Protein AF-W1VR75-F1 (afdb_monomer_lite)

Sequence (267 aa):
MAPLSTVQGMRETLITTLAGEPRALAPQALTHVSLVSTSLVHTVFLAAVVAVVLTGVLVAVRVRPGQRRAPRALLVSTVAALVLSQVLVLAAVGLRVNASLGFVQTVGDLAAVASSRDSQTEAQLAPVGAASAQDGPTQPPAEFTPAQDGFVKASVTGARSGVTQEVWVWTPQGYSTTDQRSYPVIVFLYGDPGSASGTVDTLKASQAMQAAIDSGALPPAIFVIPDLNADEQQKSSPDCADIVGHAKIGTWIQDDVPAVVRASFPN

Foldseek 3Di:
DDDPPVVVVVVVVVVVVVPPPPPPVPPVNQQQDFLLDPVVLVVLVVVLVVLVVVLVVLVVVVVPPPDDDDDPVSVVVSVVSVVVSVVSVVSSVVSVLCNAQVQAGGPNRVVVVVPDDDDDDDDDDDDDDDDDDDPFDADAAFDWDDDPLQKTKGFDQFPPQRFTWIKIKHFEPPQDLPPPDDAAEAEDEDDPRGFLRSCVVPVSCRVVLRVCCVVVVDPGHMYMYIGQCRDPCCSPPNDCAQDPPDGGNVCCRPHRRVNNCCNHRPD

Secondary structure (DSSP, 8-state):
---THHHHHHHHHHHHHH--------HHHHTT-BSS-HHHHHHHHHHHHHHHHHHHHHHHHHHSTT-----HHHHHHHHHHHHHHHHHHHHHHHHHHHHHH-S-SBHHHHHHHHH------PPPP-PPP---------PPPP--EE-GGGEEEEEEE-TTT--EEEEEEE--TT--SSS-PPPPEEEPPPPSS--HHHHHHHH-HHHHHHHHHHTTSS-S-EEEEE----SHHHHHS--SSB-TTS-BHHHIIIIIHHHHHHHHS--

Radius of gyration: 27.91 Å; chains: 1; bounding box: 81×71×78 Å

Organism: NCBI:txid1403939

InterPro domains:
  IPR029058 Alpha/Beta hydrolase fold [G3DSA:3.40.50.1820] (130-267)
  IPR029058 Alpha/Beta hydrolase fold [SSF53474] (155-266)
  IPR050583 Mycobacterial A85 antigen [PTHR48098] (96-265)

pLDDT: mean 77.74, std 19.26, range [28.28, 97.94]

Structure (mmCIF, N/CA/C/O backbone):
data_AF-W1VR75-F1
#
_entry.id   AF-W1VR75-F1
#
loop_
_atom_site.group_PDB
_atom_site.id
_atom_site.type_symbol
_atom_site.label_atom_id
_atom_site.label_alt_id
_atom_site.label_comp_id
_atom_site.label_asym_id
_atom_site.label_entity_id
_atom_site.label_seq_id
_atom_site.pdbx_PDB_ins_code
_atom_site.Cartn_x
_atom_site.Cartn_y
_atom_site.Cartn_z
_atom_site.occupancy
_atom_site.B_iso_or_equiv
_atom_site.auth_seq_id
_atom_site.auth_comp_id
_atom_site.auth_asym_id
_atom_site.auth_atom_id
_atom_site.pdbx_PDB_model_num
ATOM 1 N N . MET A 1 1 ? 51.367 50.859 -32.231 1.00 44.72 1 MET A N 1
ATOM 2 C CA . MET A 1 1 ? 51.905 49.750 -31.413 1.00 44.72 1 MET A CA 1
ATOM 3 C C . MET A 1 1 ? 51.244 49.817 -30.046 1.00 44.72 1 MET A C 1
ATOM 5 O O . MET A 1 1 ? 51.664 50.603 -29.213 1.00 44.72 1 MET A O 1
ATOM 9 N N . ALA A 1 2 ? 50.139 49.090 -29.874 1.00 36.75 2 ALA A N 1
ATOM 10 C CA . ALA A 1 2 ? 49.463 48.928 -28.588 1.00 36.75 2 ALA A CA 1
ATOM 11 C C . ALA A 1 2 ? 50.062 47.703 -27.868 1.00 36.75 2 ALA A C 1
ATOM 13 O O . ALA A 1 2 ? 50.460 46.755 -28.553 1.00 36.75 2 ALA A O 1
ATOM 14 N N . PRO A 1 3 ? 50.192 47.719 -26.531 1.00 44.50 3 PRO A N 1
ATOM 15 C CA . PRO A 1 3 ? 50.967 46.720 -25.811 1.00 44.50 3 PRO A CA 1
ATOM 16 C C . PRO A 1 3 ? 50.253 45.362 -25.782 1.00 44.50 3 PRO A C 1
ATOM 18 O O . PRO A 1 3 ? 49.055 45.260 -25.532 1.00 44.50 3 PRO A O 1
ATOM 21 N N . LEU A 1 4 ? 51.034 44.308 -26.016 1.00 45.22 4 LEU A N 1
ATOM 22 C CA . LEU A 1 4 ? 50.642 42.896 -26.104 1.00 45.22 4 LEU A CA 1
ATOM 23 C C . LEU A 1 4 ? 50.075 42.285 -24.801 1.00 45.22 4 LEU A C 1
ATOM 25 O O . LEU A 1 4 ? 49.737 41.106 -24.803 1.00 45.22 4 LEU A O 1
ATOM 29 N N . SER A 1 5 ? 49.934 43.035 -23.698 1.00 48.19 5 SER A N 1
ATOM 30 C CA . SER A 1 5 ? 49.492 42.460 -22.414 1.00 48.19 5 SER A CA 1
ATOM 31 C C . SER A 1 5 ? 47.970 42.356 -22.250 1.00 48.19 5 SER A C 1
ATOM 33 O O . SER A 1 5 ? 47.504 41.569 -21.429 1.00 48.19 5 SER A O 1
ATOM 35 N N . THR A 1 6 ? 47.175 43.064 -23.058 1.00 48.19 6 THR A N 1
ATOM 36 C CA . THR A 1 6 ? 45.702 43.058 -22.926 1.00 48.19 6 THR A CA 1
ATOM 37 C C . THR A 1 6 ? 45.042 41.847 -23.601 1.00 48.19 6 THR A C 1
ATOM 39 O O . THR A 1 6 ? 43.953 41.435 -23.211 1.00 48.19 6 THR A O 1
ATOM 42 N N . VAL A 1 7 ? 45.705 41.219 -24.580 1.00 46.56 7 VAL A N 1
ATOM 43 C CA . VAL A 1 7 ? 45.160 40.053 -25.310 1.00 46.56 7 VAL A CA 1
ATOM 44 C C . VAL A 1 7 ? 45.444 38.731 -24.579 1.00 46.56 7 VAL A C 1
ATOM 46 O O . VAL A 1 7 ? 44.701 37.766 -24.745 1.00 46.56 7 VAL A O 1
ATOM 49 N N . GLN A 1 8 ? 46.467 38.690 -23.718 1.00 44.94 8 GLN A N 1
ATOM 50 C CA . GLN A 1 8 ? 46.816 37.499 -22.935 1.00 44.94 8 GLN A CA 1
ATOM 51 C C . GLN A 1 8 ? 45.843 37.284 -21.760 1.00 44.94 8 GLN A C 1
ATOM 53 O O . GLN A 1 8 ? 45.349 36.175 -21.571 1.00 44.94 8 GLN A O 1
ATOM 58 N N . GLY A 1 9 ? 45.477 38.356 -21.042 1.00 40.41 9 GLY A N 1
ATOM 59 C CA . GLY A 1 9 ? 44.553 38.278 -19.902 1.00 40.41 9 GLY A CA 1
ATOM 60 C C . GLY A 1 9 ? 43.126 37.875 -20.291 1.00 40.41 9 GLY A C 1
ATOM 61 O O . GLY A 1 9 ? 42.489 37.095 -19.593 1.00 40.41 9 GLY A O 1
ATOM 62 N N . MET A 1 10 ? 42.646 38.312 -21.461 1.00 43.19 10 MET A N 1
ATOM 63 C CA . MET A 1 10 ? 41.297 37.978 -21.944 1.00 43.19 10 MET A CA 1
ATOM 64 C C . MET A 1 10 ? 41.175 36.530 -22.454 1.00 43.19 10 MET A C 1
ATOM 66 O O . MET A 1 10 ? 40.069 36.006 -22.577 1.00 43.19 10 MET A O 1
ATOM 70 N N . ARG A 1 11 ? 42.305 35.867 -22.739 1.00 43.97 11 ARG A N 1
ATOM 71 C CA . ARG A 1 11 ? 42.355 34.466 -23.181 1.00 43.97 11 ARG A CA 1
ATOM 72 C C . ARG A 1 11 ? 42.336 33.488 -22.005 1.00 43.97 11 ARG A C 1
ATOM 74 O O . ARG A 1 11 ? 41.743 32.423 -22.129 1.00 43.97 11 ARG A O 1
ATOM 81 N N . GLU A 1 12 ? 42.908 33.866 -20.862 1.00 44.16 12 GLU A N 1
ATOM 82 C CA . GLU A 1 12 ? 42.877 33.049 -19.640 1.00 44.16 12 GLU A CA 1
ATOM 83 C C . GLU A 1 12 ? 41.518 33.107 -18.933 1.00 44.16 12 GLU A C 1
ATOM 85 O O . GLU A 1 12 ? 41.048 32.085 -18.442 1.00 44.16 12 GLU A O 1
ATOM 90 N N . THR A 1 13 ? 40.810 34.243 -18.964 1.00 40.19 13 THR A N 1
ATOM 91 C CA . THR A 1 13 ? 39.465 34.333 -18.361 1.00 40.19 13 THR A CA 1
ATOM 92 C C . THR A 1 13 ? 38.409 33.535 -19.139 1.00 40.19 13 THR A C 1
ATOM 94 O O . THR A 1 13 ? 37.447 33.057 -18.547 1.00 40.19 13 THR A O 1
ATOM 97 N N . LEU A 1 14 ? 38.594 33.332 -20.450 1.00 38.09 14 LEU A N 1
ATOM 98 C CA . LEU A 1 14 ? 37.622 32.626 -21.298 1.00 38.09 14 LEU A CA 1
ATOM 99 C C . LEU A 1 14 ? 37.799 31.095 -21.283 1.00 38.09 14 LEU A C 1
ATOM 101 O O . LEU A 1 14 ? 36.841 30.364 -21.533 1.00 38.09 14 LEU A O 1
ATOM 105 N N . ILE A 1 15 ? 38.994 30.598 -20.940 1.00 37.84 15 ILE A N 1
ATOM 106 C CA . ILE A 1 15 ? 39.259 29.157 -20.782 1.00 37.84 15 ILE A CA 1
ATOM 107 C C . ILE A 1 15 ? 38.690 28.646 -19.447 1.00 37.84 15 ILE A C 1
ATOM 109 O O . ILE A 1 15 ? 38.153 27.540 -19.397 1.00 37.84 15 ILE A O 1
ATOM 113 N N . THR A 1 16 ? 38.674 29.474 -18.399 1.00 35.47 16 THR A N 1
ATOM 114 C CA . THR A 1 16 ? 38.099 29.107 -17.091 1.00 35.47 16 THR A CA 1
ATOM 115 C C . THR A 1 16 ? 36.561 29.107 -17.080 1.00 35.47 16 THR A C 1
ATOM 117 O O . THR A 1 16 ? 35.958 28.465 -16.229 1.00 35.47 16 THR A O 1
ATOM 120 N N . THR A 1 17 ? 35.893 29.762 -18.041 1.00 36.12 17 THR A N 1
ATOM 121 C CA . THR A 1 17 ? 34.418 29.724 -18.176 1.00 36.12 17 THR A CA 1
ATOM 122 C C . THR A 1 17 ? 33.912 28.550 -19.031 1.00 36.12 17 THR A C 1
ATOM 124 O O . THR A 1 17 ? 32.747 28.178 -18.923 1.00 36.12 17 THR A O 1
ATOM 127 N N . LEU A 1 18 ? 34.769 27.928 -19.853 1.00 40.25 18 LEU A N 1
ATOM 128 C CA . LEU A 1 18 ? 34.404 26.787 -20.713 1.00 40.25 18 LEU A CA 1
ATOM 129 C C . LEU A 1 18 ? 34.864 25.424 -20.174 1.00 40.25 18 LEU A C 1
ATOM 131 O O . LEU A 1 18 ? 34.409 24.394 -20.664 1.00 40.25 18 LEU A O 1
ATOM 135 N N . ALA A 1 19 ? 35.697 25.408 -19.133 1.00 38.50 19 ALA A N 1
ATOM 136 C CA . ALA A 1 19 ? 36.014 24.220 -18.346 1.00 38.50 19 ALA A CA 1
ATOM 137 C C . ALA A 1 19 ? 35.094 24.115 -17.120 1.00 38.50 19 ALA A C 1
ATOM 139 O O . ALA A 1 19 ? 35.554 23.917 -15.997 1.00 38.50 19 ALA A O 1
ATOM 140 N N . GLY A 1 20 ? 33.782 24.265 -17.330 1.00 36.53 20 GLY A N 1
ATOM 141 C CA . GLY A 1 20 ? 32.821 23.752 -16.366 1.00 36.53 20 GLY A CA 1
ATOM 142 C C . GLY A 1 20 ? 33.079 22.258 -16.245 1.00 36.53 20 GLY A C 1
ATOM 143 O O . GLY A 1 20 ? 32.743 21.507 -17.162 1.00 36.53 20 GLY A O 1
ATOM 144 N N . GLU A 1 21 ? 33.739 21.847 -15.160 1.00 37.47 21 GLU A N 1
ATOM 145 C CA . GLU A 1 21 ? 33.825 20.445 -14.779 1.00 37.47 21 GLU A CA 1
ATOM 146 C C . GLU A 1 21 ? 32.425 19.853 -14.950 1.00 37.47 21 GLU A C 1
ATOM 148 O O . GLU A 1 21 ? 31.451 20.461 -14.477 1.00 37.47 21 GLU A O 1
ATOM 153 N N . PRO A 1 22 ? 32.268 18.701 -15.628 1.00 38.34 22 PRO A N 1
ATOM 154 C CA . PRO A 1 22 ? 31.037 17.966 -15.463 1.00 38.34 22 PRO A CA 1
ATOM 155 C C . PRO A 1 22 ? 30.940 17.758 -13.957 1.00 38.34 22 PRO A C 1
ATOM 157 O O . PRO A 1 22 ? 31.789 17.084 -13.376 1.00 38.34 22 PRO A O 1
ATOM 160 N N . ARG A 1 23 ? 29.959 18.399 -13.310 1.00 42.75 23 ARG A N 1
ATOM 161 C CA . ARG A 1 23 ? 29.522 18.005 -11.976 1.00 42.75 23 ARG A CA 1
ATOM 162 C C . ARG A 1 23 ? 29.142 16.544 -12.132 1.00 42.75 23 ARG A C 1
ATOM 164 O O . ARG A 1 23 ? 28.014 16.229 -12.503 1.00 42.75 23 ARG A O 1
ATOM 171 N N . ALA A 1 24 ? 30.115 15.660 -11.938 1.00 40.59 24 ALA A N 1
ATOM 172 C CA . ALA A 1 24 ? 29.873 14.275 -11.658 1.00 40.59 24 ALA A CA 1
ATOM 173 C C . ALA A 1 24 ? 28.926 14.345 -10.471 1.00 40.59 24 ALA A C 1
ATOM 175 O O . ALA A 1 24 ? 29.300 14.842 -9.407 1.00 40.59 24 ALA A O 1
ATOM 176 N N . LEU A 1 25 ? 27.659 13.998 -10.709 1.00 43.50 25 LEU A N 1
ATOM 177 C CA . LEU A 1 25 ? 26.712 13.729 -9.643 1.00 43.50 25 LEU A CA 1
ATOM 178 C C . LEU A 1 25 ? 27.476 12.847 -8.667 1.00 43.50 25 LEU A C 1
ATOM 180 O O . LEU A 1 25 ? 27.893 11.748 -9.039 1.00 43.50 25 LEU A O 1
ATOM 184 N N . ALA A 1 26 ? 27.780 13.394 -7.488 1.00 42.72 26 ALA A N 1
ATOM 185 C CA . ALA A 1 26 ? 28.555 12.684 -6.491 1.00 42.72 26 ALA A CA 1
ATOM 186 C C . ALA A 1 26 ? 27.914 11.296 -6.333 1.00 42.72 26 ALA A C 1
ATOM 188 O O . ALA A 1 26 ? 26.685 11.225 -6.272 1.00 42.72 26 ALA A O 1
ATOM 189 N N . PRO A 1 27 ? 28.680 10.195 -6.292 1.00 53.56 27 PRO A N 1
ATOM 190 C CA . PRO A 1 27 ? 28.112 8.845 -6.227 1.00 53.56 27 PRO A CA 1
ATOM 191 C C . PRO A 1 27 ? 27.137 8.662 -5.046 1.00 53.56 27 PRO A C 1
ATOM 193 O O . PRO A 1 27 ? 26.244 7.828 -5.113 1.00 53.56 27 PRO A O 1
ATOM 196 N N . GLN A 1 28 ? 27.242 9.512 -4.019 1.00 54.75 28 GLN A N 1
ATOM 197 C CA . GLN A 1 28 ? 26.342 9.591 -2.863 1.00 54.75 28 GLN A CA 1
ATOM 198 C C . GLN A 1 28 ? 24.965 10.221 -3.163 1.00 54.75 28 GLN A C 1
ATOM 200 O O . GLN A 1 28 ? 24.008 9.989 -2.441 1.00 54.75 28 GLN A O 1
ATOM 205 N N . ALA A 1 29 ? 24.823 11.022 -4.223 1.00 56.06 29 ALA A N 1
ATOM 206 C CA . ALA A 1 29 ? 23.536 11.611 -4.601 1.00 56.06 29 ALA A CA 1
ATOM 207 C C . ALA A 1 29 ? 22.607 10.582 -5.264 1.00 56.06 29 ALA A C 1
ATOM 209 O O . ALA A 1 29 ? 21.387 10.683 -5.154 1.00 56.06 29 ALA A O 1
ATOM 210 N N . LEU A 1 30 ? 23.182 9.585 -5.945 1.00 63.56 30 LEU A N 1
ATOM 211 C CA . LEU A 1 30 ? 22.413 8.535 -6.609 1.00 63.56 30 LEU A CA 1
ATOM 212 C C . LEU A 1 30 ? 21.884 7.503 -5.614 1.00 63.56 30 LEU A C 1
ATOM 214 O O . LEU A 1 30 ? 20.784 7.003 -5.819 1.00 63.56 30 LEU A O 1
ATOM 218 N N . THR A 1 31 ? 22.603 7.233 -4.519 1.00 67.19 31 THR A N 1
ATOM 219 C CA . THR A 1 31 ? 22.202 6.226 -3.524 1.00 67.19 31 THR A CA 1
ATOM 220 C C . THR A 1 31 ? 20.899 6.557 -2.814 1.00 67.19 31 THR A C 1
ATOM 222 O O . THR A 1 31 ? 20.261 5.630 -2.352 1.00 67.19 31 THR A O 1
ATOM 225 N N . HIS A 1 32 ? 20.472 7.824 -2.767 1.00 69.19 32 HIS A N 1
ATOM 226 C CA . HIS A 1 32 ? 19.205 8.242 -2.145 1.00 69.19 32 HIS A CA 1
ATOM 227 C C . HIS A 1 32 ? 18.028 8.347 -3.126 1.00 69.19 32 HIS A C 1
ATOM 229 O O . HIS A 1 32 ? 16.928 8.736 -2.734 1.00 69.19 32 HIS A O 1
ATOM 235 N N . VAL A 1 33 ? 18.227 8.039 -4.412 1.00 75.56 33 VAL A N 1
ATOM 236 C CA . VAL A 1 33 ? 17.130 8.075 -5.386 1.00 75.56 33 VAL A CA 1
ATOM 237 C C . VAL A 1 33 ? 16.139 6.963 -5.054 1.00 75.56 33 VAL A C 1
ATOM 239 O O . VAL A 1 33 ? 16.505 5.790 -5.055 1.00 75.56 33 VAL A O 1
ATOM 242 N N . SER A 1 34 ? 14.885 7.340 -4.789 1.00 76.19 34 SER A N 1
ATOM 243 C CA . SER A 1 34 ? 13.815 6.396 -4.463 1.00 76.19 34 SER A CA 1
ATOM 244 C C . SER A 1 34 ? 13.384 5.585 -5.689 1.00 76.19 34 SER A C 1
ATOM 246 O O . SER A 1 34 ? 12.972 6.156 -6.703 1.00 76.19 34 SER A O 1
ATOM 248 N N . LEU A 1 35 ? 13.418 4.255 -5.571 1.00 77.56 35 LEU A N 1
ATOM 249 C CA . LEU A 1 35 ? 12.960 3.308 -6.601 1.00 77.56 35 LEU A CA 1
ATOM 250 C C . LEU A 1 35 ? 11.479 2.923 -6.462 1.00 77.56 35 LEU A C 1
ATOM 252 O O . LEU A 1 35 ? 10.966 2.135 -7.256 1.00 77.56 35 LEU A O 1
ATOM 256 N N . VAL A 1 36 ? 10.788 3.493 -5.475 1.00 76.44 36 VAL A N 1
ATOM 257 C CA . VAL A 1 36 ? 9.354 3.279 -5.208 1.00 76.44 36 VAL A CA 1
ATOM 258 C C . VAL A 1 36 ? 8.520 4.474 -5.708 1.00 76.44 36 VAL A C 1
ATOM 260 O O . VAL A 1 36 ? 7.295 4.429 -5.762 1.00 76.44 36 VAL A O 1
ATOM 263 N N . SER A 1 37 ? 9.173 5.563 -6.132 1.00 79.56 37 SER A N 1
ATOM 264 C CA . SER A 1 37 ? 8.499 6.785 -6.579 1.00 79.56 37 SER A CA 1
ATOM 265 C C . SER A 1 37 ? 7.656 6.574 -7.842 1.00 79.56 37 SER A C 1
ATOM 267 O O . SER A 1 37 ? 8.165 6.197 -8.899 1.00 79.56 37 SER A O 1
ATOM 269 N N . THR A 1 38 ? 6.375 6.946 -7.780 1.00 78.19 38 THR A N 1
ATOM 270 C CA . THR A 1 38 ? 5.456 6.906 -8.930 1.00 78.19 38 THR A CA 1
ATOM 271 C C . THR A 1 38 ? 5.921 7.793 -10.086 1.00 78.19 38 THR A C 1
ATOM 273 O O . THR A 1 38 ? 5.771 7.422 -11.247 1.00 78.19 38 THR A O 1
ATOM 276 N N . SER A 1 39 ? 6.530 8.947 -9.803 1.00 83.81 39 SER A N 1
ATOM 277 C CA . SER A 1 39 ? 7.080 9.840 -10.834 1.00 83.81 39 SER A CA 1
ATOM 278 C C . SER A 1 39 ? 8.233 9.176 -11.599 1.00 83.81 39 SER A C 1
ATOM 280 O O . SER A 1 39 ? 8.299 9.238 -12.830 1.00 83.81 39 SER A O 1
ATOM 282 N N . LEU A 1 40 ? 9.102 8.458 -10.881 1.00 84.19 40 LEU A N 1
ATOM 283 C CA . LEU A 1 40 ? 10.205 7.705 -11.476 1.00 84.19 40 LEU A CA 1
ATOM 284 C C . LEU A 1 40 ? 9.685 6.558 -12.360 1.00 84.19 40 LEU A C 1
ATOM 286 O O . LEU A 1 40 ? 10.128 6.404 -13.496 1.00 84.19 40 LEU A O 1
ATOM 290 N N . VAL A 1 41 ? 8.679 5.812 -11.892 1.00 83.88 41 VAL A N 1
ATOM 291 C CA . VAL A 1 41 ? 8.032 4.754 -12.690 1.00 83.88 41 VAL A CA 1
ATOM 292 C C . VAL A 1 41 ? 7.453 5.318 -13.995 1.00 83.88 41 VAL A C 1
ATOM 294 O O . VAL A 1 41 ? 7.735 4.789 -15.071 1.00 83.88 41 VAL A O 1
ATOM 297 N N . HIS A 1 42 ? 6.693 6.418 -13.937 1.00 85.56 42 HIS A N 1
ATOM 298 C CA . HIS A 1 42 ? 6.079 7.017 -15.129 1.00 85.56 42 HIS A CA 1
ATOM 299 C C . HIS A 1 42 ? 7.107 7.580 -16.116 1.00 85.56 42 HIS A C 1
ATOM 301 O O . HIS A 1 42 ? 6.952 7.420 -17.327 1.00 85.56 42 HIS A O 1
ATOM 307 N N . THR A 1 43 ? 8.162 8.228 -15.619 1.00 88.75 43 THR A N 1
ATOM 308 C CA . THR A 1 43 ? 9.214 8.801 -16.473 1.00 88.75 43 THR A CA 1
ATOM 309 C C . THR A 1 43 ? 10.004 7.723 -17.205 1.00 88.75 43 THR A C 1
ATOM 311 O O . THR A 1 43 ? 10.213 7.844 -18.414 1.00 88.75 43 THR A O 1
ATOM 314 N N . VAL A 1 44 ? 10.379 6.635 -16.524 1.00 88.56 44 VAL A N 1
ATOM 315 C CA . VAL A 1 44 ? 11.065 5.499 -17.161 1.00 88.56 44 VAL A CA 1
ATOM 316 C C . VAL A 1 44 ? 10.139 4.776 -18.139 1.00 88.56 44 VAL A C 1
ATOM 318 O O . VAL A 1 44 ? 10.571 4.434 -19.240 1.00 88.56 44 VAL A O 1
ATOM 321 N N . PHE A 1 45 ? 8.856 4.612 -17.804 1.00 88.31 45 PHE A N 1
ATOM 322 C CA . PHE A 1 45 ? 7.867 4.040 -18.721 1.00 88.31 45 PHE A CA 1
ATOM 323 C C . PHE A 1 45 ? 7.719 4.874 -20.002 1.00 88.31 45 PHE A C 1
ATOM 325 O O . PHE A 1 45 ? 7.802 4.334 -21.106 1.00 88.31 45 PHE A O 1
ATOM 332 N N . LEU A 1 46 ? 7.573 6.198 -19.881 1.00 91.44 46 LEU A N 1
ATOM 333 C CA . LEU A 1 46 ? 7.484 7.094 -21.036 1.00 91.44 46 LEU A CA 1
ATOM 334 C C . LEU A 1 46 ? 8.762 7.038 -21.886 1.00 91.44 46 LEU A C 1
ATOM 336 O O . LEU A 1 46 ? 8.684 6.955 -23.112 1.00 91.44 46 LEU A O 1
ATOM 340 N N . ALA A 1 47 ? 9.934 7.033 -21.245 1.00 89.94 47 ALA A N 1
ATOM 341 C CA . ALA A 1 47 ? 11.214 6.900 -21.933 1.00 89.94 47 ALA A CA 1
ATOM 342 C C . ALA A 1 47 ? 11.319 5.570 -22.699 1.00 89.94 47 ALA A C 1
ATOM 344 O O . ALA A 1 47 ? 11.774 5.562 -23.844 1.00 89.94 47 ALA A O 1
ATOM 345 N N . ALA A 1 48 ? 10.846 4.464 -22.113 1.00 89.12 48 ALA A N 1
ATOM 346 C CA . ALA A 1 48 ? 10.790 3.163 -22.773 1.00 89.12 48 ALA A CA 1
ATOM 347 C C . ALA A 1 48 ? 9.880 3.197 -24.012 1.00 89.12 48 ALA A C 1
ATOM 349 O O . ALA A 1 48 ? 10.291 2.751 -25.084 1.00 89.12 48 ALA A O 1
ATOM 350 N N . VAL A 1 49 ? 8.684 3.790 -23.907 1.00 89.75 49 VAL A N 1
ATOM 351 C CA . VAL A 1 49 ? 7.756 3.948 -25.043 1.00 89.75 49 VAL A CA 1
ATOM 352 C C . VAL A 1 49 ? 8.396 4.766 -26.166 1.00 89.75 49 VAL A C 1
ATOM 354 O O . VAL A 1 49 ? 8.387 4.339 -27.321 1.00 89.75 49 VAL A O 1
ATOM 357 N N . VAL A 1 50 ? 9.005 5.911 -25.843 1.00 91.06 50 VAL A N 1
ATOM 358 C CA . VAL A 1 50 ? 9.681 6.766 -26.832 1.00 91.06 50 VAL A CA 1
ATOM 359 C C . VAL A 1 50 ? 10.835 6.021 -27.507 1.00 91.06 50 VAL A C 1
ATOM 361 O O . VAL A 1 50 ? 10.945 6.053 -28.733 1.00 91.06 50 VAL A O 1
ATOM 364 N N . ALA A 1 51 ? 11.665 5.306 -26.742 1.00 88.31 51 ALA A N 1
ATOM 365 C CA . ALA A 1 51 ? 12.779 4.529 -27.283 1.00 88.31 51 ALA A CA 1
ATOM 366 C C . ALA A 1 51 ? 12.305 3.426 -28.244 1.00 88.31 51 ALA A C 1
ATOM 368 O O . ALA A 1 51 ? 12.865 3.277 -29.335 1.00 88.31 51 ALA A O 1
ATOM 369 N N . VAL A 1 52 ? 11.232 2.709 -27.891 1.00 87.81 52 VAL A N 1
ATOM 370 C CA . VAL A 1 52 ? 10.631 1.673 -28.744 1.00 87.81 52 VAL A CA 1
ATOM 371 C C . VAL A 1 52 ? 10.081 2.277 -30.037 1.00 87.81 52 VAL A C 1
ATOM 373 O O . VAL A 1 52 ? 10.363 1.754 -31.117 1.00 87.81 52 VAL A O 1
ATOM 376 N N . VAL A 1 53 ? 9.359 3.401 -29.963 1.00 90.06 53 VAL A N 1
ATOM 377 C CA . VAL A 1 53 ? 8.810 4.085 -31.148 1.00 90.06 53 VAL A CA 1
ATOM 378 C C . VAL A 1 53 ? 9.928 4.571 -32.069 1.00 90.06 53 VAL A C 1
ATOM 380 O O . VAL A 1 53 ? 9.896 4.292 -33.269 1.00 90.06 53 VAL A O 1
ATOM 383 N N . LEU A 1 54 ? 10.949 5.245 -31.531 1.00 88.69 54 LEU A N 1
ATOM 384 C CA . LEU A 1 54 ? 12.091 5.728 -32.316 1.00 88.69 54 LEU A CA 1
ATOM 385 C C . LEU A 1 54 ? 12.856 4.576 -32.975 1.00 88.69 54 LEU A C 1
ATOM 387 O O . LEU A 1 54 ? 13.232 4.672 -34.145 1.00 88.69 54 LEU A O 1
ATOM 391 N N . THR A 1 55 ? 13.038 3.466 -32.257 1.00 86.81 55 THR A N 1
ATOM 392 C CA . THR A 1 55 ? 13.674 2.260 -32.799 1.00 86.81 55 THR A CA 1
ATOM 393 C C . THR A 1 55 ? 12.822 1.636 -33.904 1.00 86.81 55 THR A C 1
ATOM 395 O O . THR A 1 55 ? 13.352 1.275 -34.955 1.00 86.81 55 THR A O 1
ATOM 398 N N . GLY A 1 56 ? 11.499 1.580 -33.729 1.00 84.75 56 GLY A N 1
ATOM 399 C CA . GLY A 1 56 ? 10.559 1.120 -34.751 1.00 84.75 56 GLY A CA 1
ATOM 400 C C . GLY A 1 56 ? 10.607 1.973 -36.020 1.00 84.75 56 GLY A C 1
ATOM 401 O O . GLY A 1 56 ? 10.705 1.429 -37.119 1.00 84.75 56 GLY A O 1
ATOM 402 N N . VAL A 1 57 ? 10.632 3.304 -35.887 1.00 85.75 57 VAL A N 1
ATOM 403 C CA . VAL A 1 57 ? 10.788 4.236 -37.019 1.00 85.75 57 VAL A CA 1
ATOM 404 C C . VAL A 1 57 ? 12.136 4.032 -37.714 1.00 85.75 57 VAL A C 1
ATOM 406 O O . VAL A 1 57 ? 12.183 3.950 -38.942 1.00 85.75 57 VAL A O 1
ATOM 409 N N . LEU A 1 58 ? 13.226 3.896 -36.951 1.00 84.12 58 LEU A N 1
ATOM 410 C CA . LEU A 1 58 ? 14.564 3.642 -37.488 1.00 84.12 58 LEU A CA 1
ATOM 411 C C . LEU A 1 58 ? 14.608 2.344 -38.308 1.00 84.12 58 LEU A C 1
ATOM 413 O O . LEU A 1 58 ? 15.142 2.338 -39.419 1.00 84.12 58 LEU A O 1
ATOM 417 N N . VAL A 1 59 ? 14.024 1.258 -37.792 1.00 82.88 59 VAL A N 1
ATOM 418 C CA . VAL A 1 59 ? 13.934 -0.033 -38.492 1.00 82.88 59 VAL A CA 1
ATOM 419 C C . VAL A 1 59 ? 13.026 0.076 -39.720 1.00 82.88 59 VAL A C 1
ATOM 421 O O . VAL A 1 59 ? 13.411 -0.363 -40.803 1.00 82.88 59 VAL A O 1
ATOM 424 N N . ALA A 1 60 ? 11.865 0.723 -39.604 1.00 83.31 60 ALA A N 1
ATOM 425 C CA . ALA A 1 60 ? 10.927 0.892 -40.712 1.00 83.31 60 ALA A CA 1
ATOM 426 C C . ALA A 1 60 ? 11.539 1.685 -41.876 1.00 83.31 60 ALA A C 1
ATOM 428 O O . ALA A 1 60 ? 11.366 1.300 -43.030 1.00 83.31 60 ALA A O 1
ATOM 429 N N . VAL A 1 61 ? 12.302 2.750 -41.598 1.00 81.06 61 VAL A N 1
ATOM 430 C CA . VAL A 1 61 ? 13.026 3.521 -42.626 1.00 81.06 61 VAL A CA 1
ATOM 431 C C . VAL A 1 61 ? 14.053 2.654 -43.364 1.00 81.06 61 VAL A C 1
ATOM 433 O O . VAL A 1 61 ? 14.250 2.853 -44.561 1.00 81.06 61 VAL A O 1
ATOM 436 N N . ARG A 1 62 ? 14.667 1.676 -42.685 1.00 73.50 62 ARG A N 1
ATOM 437 C CA . ARG A 1 62 ? 15.697 0.780 -43.245 1.00 73.50 62 ARG A CA 1
ATOM 438 C C . ARG A 1 62 ? 15.149 -0.361 -44.093 1.00 73.50 62 ARG A C 1
ATOM 440 O O . ARG A 1 62 ? 15.828 -0.789 -45.019 1.00 73.50 62 ARG A O 1
ATOM 447 N N . VAL A 1 63 ? 13.969 -0.881 -43.760 1.00 75.38 63 VAL A N 1
ATOM 448 C CA . VAL A 1 63 ? 13.347 -2.020 -44.466 1.00 75.38 63 VAL A CA 1
ATOM 449 C C . VAL A 1 63 ? 12.633 -1.566 -45.752 1.00 75.38 63 VAL A C 1
ATOM 451 O O . VAL A 1 63 ? 12.193 -2.396 -46.545 1.00 75.38 63 VAL A O 1
ATOM 454 N N . ARG A 1 64 ? 12.556 -0.251 -46.017 1.00 76.25 64 ARG A N 1
ATOM 455 C CA . ARG A 1 64 ? 11.955 0.280 -47.248 1.00 76.25 64 ARG A CA 1
ATOM 456 C C . ARG A 1 64 ? 12.681 -0.254 -48.497 1.00 76.25 64 ARG A C 1
ATOM 458 O O . ARG A 1 64 ? 13.900 -0.084 -48.612 1.00 76.25 64 ARG A O 1
ATOM 465 N N . PRO A 1 65 ? 11.953 -0.863 -49.451 1.00 54.31 65 PRO A N 1
ATOM 466 C CA . PRO A 1 65 ? 12.553 -1.436 -50.650 1.00 54.31 65 PRO A CA 1
ATOM 467 C C . PRO A 1 65 ? 13.217 -0.335 -51.492 1.00 54.31 65 PRO A C 1
ATOM 469 O O . PRO A 1 65 ? 12.595 0.679 -51.795 1.00 54.31 65 PRO A O 1
ATOM 472 N N . GLY A 1 66 ? 14.493 -0.528 -51.847 1.00 65.19 66 GLY A N 1
ATOM 473 C CA . GLY A 1 66 ? 15.266 0.391 -52.700 1.00 65.19 66 GLY A CA 1
ATOM 474 C C . GLY A 1 66 ? 16.480 1.068 -52.046 1.00 65.19 66 GLY A C 1
ATOM 475 O O . GLY A 1 66 ? 17.251 1.721 -52.749 1.00 65.19 66 GLY A O 1
ATOM 476 N N . GLN A 1 67 ? 16.715 0.904 -50.738 1.00 60.91 67 GLN A N 1
ATOM 477 C CA . GLN A 1 67 ? 17.932 1.418 -50.089 1.00 60.91 67 GLN A CA 1
ATOM 478 C C . GLN A 1 67 ? 19.141 0.477 -50.261 1.00 60.91 67 GLN A C 1
ATOM 480 O O . GLN A 1 67 ? 19.047 -0.739 -50.096 1.00 60.91 67 GLN A O 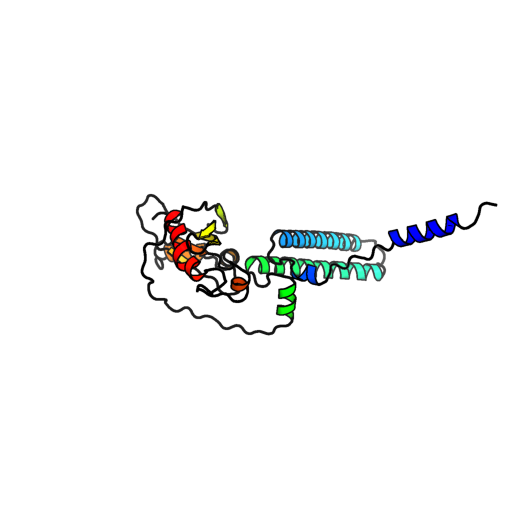1
ATOM 485 N N . ARG A 1 68 ? 20.309 1.054 -50.585 1.00 62.97 68 ARG A N 1
ATOM 486 C CA . ARG A 1 68 ? 21.602 0.344 -50.660 1.00 62.97 68 ARG A CA 1
ATOM 487 C C . ARG A 1 68 ? 21.995 -0.207 -49.279 1.00 62.97 68 ARG A C 1
ATOM 489 O O . ARG A 1 68 ? 21.626 0.377 -48.263 1.00 62.97 68 ARG A O 1
ATOM 496 N N . ARG A 1 69 ? 22.781 -1.299 -49.241 1.00 62.09 69 ARG A N 1
ATOM 497 C CA . ARG A 1 69 ? 23.305 -1.918 -48.000 1.00 62.09 69 ARG A CA 1
ATOM 498 C C . ARG A 1 69 ? 23.833 -0.841 -47.041 1.00 62.09 69 ARG A C 1
ATOM 500 O O . ARG A 1 69 ? 24.761 -0.113 -47.388 1.00 62.09 69 ARG A O 1
ATOM 507 N N . ALA A 1 70 ? 23.236 -0.745 -45.852 1.00 63.38 70 ALA A N 1
ATOM 508 C CA . ALA A 1 70 ? 23.610 0.253 -44.856 1.00 63.38 70 ALA A CA 1
ATOM 509 C C . ALA A 1 70 ? 25.053 0.021 -44.349 1.00 63.38 70 ALA A C 1
ATOM 511 O O . ALA A 1 70 ? 25.463 -1.131 -44.180 1.00 63.38 70 ALA A O 1
ATOM 512 N N . PRO A 1 71 ? 25.834 1.083 -44.081 1.00 70.12 71 PRO A N 1
ATOM 513 C CA . PRO A 1 71 ? 27.179 0.954 -43.528 1.00 70.12 71 PRO A CA 1
ATOM 514 C C . PRO A 1 71 ? 27.148 0.328 -42.124 1.00 70.12 71 PRO A C 1
ATOM 516 O O . PRO A 1 71 ? 26.189 0.495 -41.372 1.00 70.12 71 PRO A O 1
ATOM 519 N N . ARG A 1 72 ? 28.227 -0.369 -41.739 1.00 70.06 72 ARG A N 1
ATOM 520 C CA . ARG A 1 72 ? 28.324 -1.107 -40.460 1.00 70.06 72 ARG A CA 1
ATOM 521 C C . ARG A 1 72 ? 28.008 -0.248 -39.226 1.00 70.06 72 ARG A C 1
ATOM 523 O O . ARG A 1 72 ? 27.331 -0.726 -38.326 1.00 70.06 72 ARG A O 1
ATOM 530 N N . ALA A 1 73 ? 28.409 1.026 -39.213 1.00 67.38 73 ALA A N 1
ATOM 531 C CA . ALA A 1 73 ? 28.107 1.964 -38.123 1.00 67.38 73 ALA A CA 1
ATOM 532 C C . ALA A 1 73 ? 26.594 2.166 -37.898 1.00 67.38 73 ALA A C 1
ATOM 534 O O . ALA A 1 73 ? 26.133 2.288 -36.767 1.00 67.38 73 ALA A O 1
ATOM 535 N N . LEU A 1 74 ? 25.809 2.129 -38.976 1.00 70.19 74 LEU A N 1
ATOM 536 C CA . LEU A 1 74 ? 24.355 2.243 -38.934 1.00 70.19 74 LEU A CA 1
ATOM 537 C C . LEU A 1 74 ? 23.689 0.937 -38.452 1.00 70.19 74 LEU A C 1
ATOM 539 O O . LEU A 1 74 ? 22.620 0.980 -37.845 1.00 70.19 74 LEU A O 1
ATOM 543 N N . LEU A 1 75 ? 24.299 -0.232 -38.671 1.00 74.88 75 LEU A N 1
ATOM 544 C CA . LEU A 1 75 ? 23.847 -1.488 -38.051 1.00 74.88 75 LEU A CA 1
ATOM 545 C C . LEU A 1 75 ? 24.102 -1.485 -36.540 1.00 74.88 75 LEU A C 1
ATOM 547 O O . LEU A 1 75 ? 23.191 -1.796 -35.778 1.00 74.88 75 LEU A O 1
ATOM 551 N N . VAL A 1 76 ? 25.293 -1.053 -36.114 1.00 82.31 76 VAL A N 1
ATOM 552 C CA . VAL A 1 76 ? 25.656 -0.946 -34.691 1.00 82.31 76 VAL A CA 1
ATOM 553 C C . VAL A 1 76 ? 24.694 -0.023 -33.944 1.00 82.31 76 VAL A C 1
ATOM 555 O O . VAL A 1 76 ? 24.207 -0.402 -32.885 1.00 82.31 76 VAL A O 1
ATOM 558 N N . SER A 1 77 ? 24.336 1.135 -34.510 1.00 77.44 77 SER A N 1
ATOM 559 C CA . SER A 1 77 ? 23.380 2.046 -33.864 1.00 77.44 77 SER A CA 1
ATOM 560 C C . SER A 1 77 ? 21.967 1.467 -33.748 1.00 77.44 77 SER A C 1
ATOM 562 O O . SER A 1 77 ? 21.274 1.740 -32.775 1.00 77.44 77 SER A O 1
ATOM 564 N N . THR A 1 78 ? 21.544 0.631 -34.703 1.00 78.94 78 THR A N 1
ATOM 565 C CA . THR A 1 78 ? 20.224 -0.026 -34.655 1.00 78.94 78 THR A CA 1
ATOM 566 C C . THR A 1 78 ? 20.198 -1.115 -33.589 1.00 78.94 78 THR A C 1
ATOM 568 O O . THR A 1 78 ? 19.251 -1.190 -32.813 1.00 78.94 78 THR A O 1
ATOM 571 N N . VAL A 1 79 ? 21.258 -1.925 -33.508 1.00 84.94 79 VAL A N 1
ATOM 572 C CA . VAL A 1 79 ? 21.409 -2.936 -32.453 1.00 84.94 79 VAL A CA 1
ATOM 573 C C . VAL A 1 79 ? 21.497 -2.268 -31.081 1.00 84.94 79 VAL A C 1
ATOM 575 O O . VAL A 1 79 ? 20.806 -2.692 -30.162 1.00 84.94 79 VAL A O 1
ATOM 578 N N . ALA A 1 80 ? 22.263 -1.182 -30.947 1.00 85.62 80 ALA A N 1
ATOM 579 C CA . ALA A 1 80 ? 22.350 -0.417 -29.704 1.00 85.62 80 ALA A CA 1
ATOM 580 C C . ALA A 1 80 ? 20.990 0.168 -29.285 1.00 85.62 80 ALA A C 1
ATOM 582 O O . ALA A 1 80 ? 20.626 0.071 -28.117 1.00 85.62 80 ALA A O 1
ATOM 583 N N . ALA A 1 81 ? 20.212 0.715 -30.226 1.00 84.06 81 ALA A N 1
ATOM 584 C CA . ALA A 1 81 ? 18.869 1.231 -29.954 1.00 84.06 81 ALA A CA 1
ATOM 585 C C . ALA A 1 81 ? 17.887 0.124 -29.526 1.00 84.06 81 ALA A C 1
ATOM 587 O O . ALA A 1 81 ? 17.101 0.317 -28.597 1.00 84.06 81 ALA A O 1
ATOM 588 N N . LEU A 1 82 ? 17.968 -1.057 -30.152 1.00 85.12 82 LEU A N 1
ATOM 589 C CA . LEU A 1 82 ? 17.182 -2.228 -29.756 1.00 85.12 82 LEU A CA 1
ATOM 590 C C . LEU A 1 82 ? 17.540 -2.686 -28.340 1.00 85.12 82 LEU A C 1
ATOM 592 O O . LEU A 1 82 ? 16.641 -2.855 -27.522 1.00 85.12 82 LEU A O 1
ATOM 596 N N . VAL A 1 83 ? 18.832 -2.833 -28.033 1.00 90.31 83 VAL A N 1
ATOM 597 C CA . VAL A 1 83 ? 19.302 -3.223 -26.693 1.00 90.31 83 VAL A CA 1
ATOM 598 C C . VAL A 1 83 ? 18.873 -2.195 -25.649 1.00 90.31 83 VAL A C 1
ATOM 600 O O . VAL A 1 83 ? 18.310 -2.575 -24.628 1.00 90.31 83 VAL A O 1
ATOM 603 N N . LEU A 1 84 ? 19.057 -0.900 -25.921 1.00 87.75 84 LEU A N 1
ATOM 604 C CA . LEU A 1 84 ? 18.617 0.170 -25.025 1.00 87.75 84 LEU A CA 1
ATOM 605 C C . LEU A 1 84 ? 17.107 0.104 -24.765 1.00 87.75 84 LEU A C 1
ATOM 607 O O . LEU A 1 84 ? 16.677 0.235 -23.624 1.00 87.75 84 LEU A O 1
ATOM 611 N N . SER A 1 85 ? 16.310 -0.147 -25.806 1.00 84.50 85 SER A N 1
ATOM 612 C CA . SER A 1 85 ? 14.860 -0.304 -25.666 1.00 84.50 85 SER A CA 1
ATOM 613 C C . SER A 1 85 ? 14.507 -1.502 -24.781 1.00 84.50 85 SER A C 1
ATOM 615 O O . SER A 1 85 ? 13.660 -1.371 -23.904 1.00 84.50 85 SER A O 1
ATOM 617 N N . GLN A 1 86 ? 15.177 -2.649 -24.955 1.00 90.75 86 GLN A N 1
ATOM 618 C CA . GLN A 1 86 ? 14.963 -3.822 -24.098 1.00 90.75 86 GLN A CA 1
ATOM 619 C C . GLN A 1 86 ? 15.319 -3.532 -22.634 1.00 90.75 86 GLN A C 1
ATOM 621 O O . GLN A 1 86 ? 14.544 -3.866 -21.741 1.00 90.75 86 GLN A O 1
ATOM 626 N N . VAL A 1 87 ? 16.448 -2.861 -22.384 1.00 90.38 87 VAL A N 1
ATOM 627 C CA . VAL A 1 87 ? 16.867 -2.473 -21.028 1.00 90.38 87 VAL A CA 1
ATOM 628 C C . VAL A 1 87 ? 15.854 -1.525 -20.387 1.00 90.38 87 VAL A C 1
ATOM 630 O O . VAL A 1 87 ? 15.467 -1.744 -19.244 1.00 90.38 87 VAL A O 1
ATOM 633 N N . LEU A 1 88 ? 15.378 -0.508 -21.114 1.00 86.69 88 LEU A N 1
ATOM 634 C CA . LEU A 1 88 ? 14.385 0.440 -20.598 1.00 86.69 88 LEU A CA 1
ATOM 635 C C . LEU A 1 88 ? 13.036 -0.224 -20.302 1.00 86.69 88 LEU A C 1
ATOM 637 O O . LEU A 1 88 ? 12.416 0.097 -19.293 1.00 86.69 88 LEU A O 1
ATOM 641 N N . VAL A 1 89 ? 12.593 -1.163 -21.142 1.00 86.88 89 VAL A N 1
ATOM 642 C CA . VAL A 1 89 ? 11.356 -1.923 -20.900 1.00 86.88 89 VAL A CA 1
ATOM 643 C C . VAL A 1 89 ? 11.494 -2.795 -19.653 1.00 86.88 89 VAL A C 1
ATOM 645 O O . VAL A 1 89 ? 10.626 -2.745 -18.784 1.00 86.88 89 VAL A O 1
ATOM 648 N N . LEU A 1 90 ? 12.591 -3.548 -19.521 1.00 89.06 90 LEU A N 1
ATOM 649 C CA . LEU A 1 90 ? 12.843 -4.362 -18.328 1.00 89.06 90 LEU A CA 1
ATOM 650 C C . LEU A 1 90 ? 12.958 -3.500 -17.066 1.00 89.06 90 LEU A C 1
ATOM 652 O O . LEU A 1 90 ? 12.396 -3.861 -16.035 1.00 89.06 90 LEU A O 1
ATOM 656 N N . ALA A 1 91 ? 13.616 -2.341 -17.151 1.00 86.25 91 ALA A N 1
ATOM 657 C CA . ALA A 1 91 ? 13.702 -1.391 -16.048 1.00 86.25 91 ALA A CA 1
ATOM 658 C C . ALA A 1 91 ? 12.326 -0.827 -15.667 1.00 86.25 91 ALA A C 1
ATOM 660 O O . ALA A 1 91 ? 12.018 -0.751 -14.484 1.00 86.25 91 ALA A O 1
ATOM 661 N N . ALA A 1 92 ? 11.473 -0.480 -16.637 1.00 83.75 92 ALA A N 1
ATOM 662 C CA . ALA A 1 92 ? 10.121 0.010 -16.367 1.00 83.75 92 ALA A CA 1
ATOM 663 C C . ALA A 1 92 ? 9.259 -1.048 -15.659 1.00 83.75 92 ALA A C 1
ATOM 665 O O . ALA A 1 92 ? 8.583 -0.737 -14.678 1.00 83.75 92 ALA A O 1
ATOM 666 N N . VAL A 1 93 ? 9.314 -2.303 -16.123 1.00 84.62 93 VAL A N 1
ATOM 667 C CA . VAL A 1 93 ? 8.604 -3.424 -15.486 1.00 84.62 93 VAL A CA 1
ATOM 668 C C . VAL A 1 93 ? 9.153 -3.676 -14.082 1.00 84.62 93 VAL A C 1
ATOM 670 O O . VAL A 1 93 ? 8.378 -3.733 -13.130 1.00 84.62 93 VAL A O 1
ATOM 673 N N . GLY A 1 94 ? 10.478 -3.761 -13.933 1.00 83.12 94 GLY A N 1
ATOM 674 C CA . GLY A 1 94 ? 11.134 -3.971 -12.643 1.00 83.12 94 GLY A CA 1
ATOM 675 C C . GLY A 1 94 ? 10.816 -2.867 -11.636 1.00 83.12 94 GLY A C 1
ATOM 676 O O . GLY A 1 94 ? 10.450 -3.167 -10.507 1.00 83.12 94 GLY A O 1
ATOM 677 N N . LEU A 1 95 ? 10.860 -1.599 -12.053 1.00 85.31 95 LEU A N 1
ATOM 678 C CA . LEU A 1 95 ? 10.484 -0.459 -11.213 1.00 85.31 95 LEU A CA 1
ATOM 679 C C . LEU A 1 95 ? 9.006 -0.479 -10.838 1.00 85.31 95 LEU A C 1
ATOM 681 O O . LEU A 1 95 ? 8.672 -0.129 -9.714 1.00 85.31 95 LEU A O 1
ATOM 685 N N . ARG A 1 96 ? 8.110 -0.900 -11.740 1.00 78.69 96 ARG A N 1
ATOM 686 C CA . ARG A 1 96 ? 6.684 -1.015 -11.413 1.00 78.69 96 ARG A CA 1
ATOM 687 C C . ARG A 1 96 ? 6.445 -2.086 -10.352 1.00 78.69 96 ARG A C 1
ATOM 689 O O . ARG A 1 96 ? 5.727 -1.817 -9.393 1.00 78.69 96 ARG A O 1
ATOM 696 N N . VAL A 1 97 ? 7.060 -3.258 -10.516 1.00 78.88 97 VAL A N 1
ATOM 697 C CA . VAL A 1 97 ? 6.994 -4.362 -9.547 1.00 78.88 97 VAL A CA 1
ATOM 698 C C . VAL A 1 97 ? 7.611 -3.939 -8.212 1.00 78.88 97 VAL A C 1
ATOM 700 O O . VAL A 1 97 ? 7.003 -4.143 -7.168 1.00 78.88 97 VAL A O 1
ATOM 703 N N . ASN A 1 98 ? 8.771 -3.282 -8.242 1.00 81.75 98 ASN A N 1
ATOM 704 C CA . ASN A 1 98 ? 9.437 -2.759 -7.055 1.00 81.75 98 ASN A CA 1
ATOM 705 C C . ASN A 1 98 ? 8.617 -1.675 -6.349 1.00 81.75 98 ASN A C 1
ATOM 707 O O . ASN A 1 98 ? 8.559 -1.659 -5.129 1.00 81.75 98 ASN A O 1
ATOM 711 N N . ALA A 1 99 ? 7.948 -0.796 -7.093 1.00 76.75 99 ALA A N 1
ATOM 712 C CA . ALA A 1 99 ? 7.086 0.222 -6.508 1.00 76.75 99 ALA A CA 1
ATOM 713 C C . ALA A 1 99 ? 5.845 -0.380 -5.834 1.00 76.75 99 ALA A C 1
ATOM 715 O O . ALA A 1 99 ? 5.379 0.161 -4.838 1.00 76.75 99 ALA A O 1
ATOM 716 N N . SER A 1 100 ? 5.325 -1.498 -6.352 1.00 69.25 100 SER A N 1
ATOM 717 C CA . SER A 1 100 ? 4.216 -2.219 -5.716 1.00 69.25 100 SER A CA 1
ATOM 718 C C . SER A 1 100 ? 4.675 -3.035 -4.501 1.00 69.25 100 SER A C 1
ATOM 720 O O . SER A 1 100 ? 3.976 -3.071 -3.494 1.00 69.25 100 SER A O 1
ATOM 722 N N . LEU A 1 101 ? 5.830 -3.700 -4.570 1.00 70.00 101 LEU A N 1
ATOM 723 C CA . LEU A 1 101 ? 6.247 -4.685 -3.562 1.00 70.00 101 LEU A CA 1
ATOM 724 C C . LEU A 1 101 ? 7.323 -4.183 -2.589 1.00 70.00 101 LEU A C 1
ATOM 726 O O . LEU A 1 101 ? 7.566 -4.822 -1.577 1.00 70.00 101 LEU A O 1
ATOM 730 N N . GLY A 1 102 ? 7.953 -3.042 -2.856 1.00 68.06 102 GLY A N 1
ATOM 731 C CA . GLY A 1 102 ? 8.882 -2.390 -1.934 1.00 68.06 102 GLY A CA 1
ATOM 732 C C . GLY A 1 102 ? 10.248 -3.065 -1.769 1.00 68.06 102 GLY A C 1
ATOM 733 O O . GLY A 1 102 ? 10.951 -2.703 -0.833 1.00 68.06 102 GLY A O 1
ATOM 734 N N . PHE A 1 103 ? 10.647 -3.995 -2.654 1.00 68.62 103 PHE A N 1
ATOM 735 C CA . PHE A 1 103 ? 11.891 -4.784 -2.517 1.00 68.62 103 PHE A CA 1
ATOM 736 C C . PHE A 1 103 ? 13.151 -3.943 -2.276 1.00 68.62 103 PHE A C 1
ATOM 738 O O . PHE A 1 103 ? 14.065 -4.365 -1.576 1.00 68.62 103 PHE A O 1
ATOM 745 N N . VAL A 1 104 ? 13.233 -2.785 -2.927 1.00 74.75 104 VAL A N 1
ATOM 746 C CA . VAL A 1 104 ? 14.402 -1.913 -2.935 1.00 74.75 104 VAL A CA 1
ATOM 747 C C . VAL A 1 104 ? 13.916 -0.472 -2.810 1.00 74.75 104 VAL A C 1
ATOM 749 O O . VAL A 1 104 ? 13.261 0.055 -3.713 1.00 74.75 104 VAL A O 1
ATOM 752 N N . GLN A 1 105 ? 14.239 0.192 -1.700 1.00 72.12 105 GLN A N 1
ATOM 753 C CA . GLN A 1 105 ? 13.804 1.572 -1.469 1.00 72.12 105 GLN A CA 1
ATOM 754 C C . GLN A 1 105 ? 14.644 2.555 -2.286 1.00 72.12 105 GLN A C 1
ATOM 756 O O . GLN A 1 105 ? 14.104 3.516 -2.846 1.00 72.12 105 GLN A O 1
ATOM 761 N N . THR A 1 106 ? 15.949 2.295 -2.400 1.00 77.44 106 THR A N 1
ATOM 762 C CA . THR A 1 106 ? 16.912 3.215 -3.008 1.00 77.44 106 THR A CA 1
ATOM 763 C C . THR A 1 106 ? 17.926 2.536 -3.938 1.00 77.44 106 THR A C 1
ATOM 765 O O . THR A 1 106 ? 18.105 1.321 -3.927 1.00 77.44 106 THR A O 1
ATOM 768 N N . VAL A 1 107 ? 18.641 3.316 -4.763 1.00 74.44 107 VAL A N 1
ATOM 769 C CA . VAL A 1 107 ? 19.728 2.778 -5.615 1.00 74.44 107 VAL A CA 1
ATOM 770 C C . VAL A 1 107 ? 20.849 2.165 -4.762 1.00 74.44 107 VAL A C 1
ATOM 772 O O . VAL A 1 107 ? 21.520 1.238 -5.216 1.00 74.44 107 VAL A O 1
ATOM 775 N N . GLY A 1 108 ? 21.051 2.662 -3.535 1.00 67.75 108 GLY A N 1
ATOM 776 C CA . GLY A 1 108 ? 22.000 2.080 -2.583 1.00 67.75 108 GLY A CA 1
ATOM 777 C C . GLY A 1 108 ? 21.624 0.647 -2.205 1.00 67.75 108 GLY A C 1
ATOM 778 O O . GLY A 1 108 ? 22.468 -0.248 -2.270 1.00 67.75 108 GLY A O 1
ATOM 779 N N . ASP A 1 109 ? 20.341 0.414 -1.933 1.00 67.62 109 ASP A N 1
ATOM 780 C CA . ASP A 1 109 ? 19.821 -0.915 -1.593 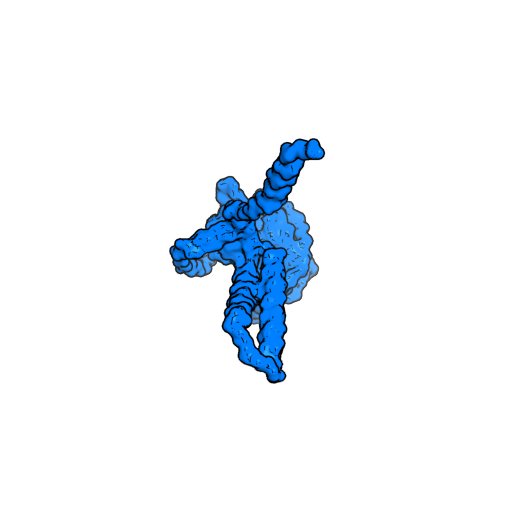1.00 67.62 109 ASP A CA 1
ATOM 781 C C . ASP A 1 109 ? 19.920 -1.873 -2.787 1.00 67.62 109 ASP A C 1
ATOM 783 O O . ASP A 1 109 ? 20.230 -3.049 -2.617 1.00 67.62 109 ASP A O 1
ATOM 787 N N . LEU A 1 110 ? 19.756 -1.371 -4.019 1.00 70.69 110 LEU A N 1
ATOM 788 C CA . LEU A 1 110 ? 19.917 -2.184 -5.231 1.00 70.69 110 LEU A CA 1
ATOM 789 C C . LEU A 1 110 ? 21.342 -2.741 -5.354 1.00 70.69 110 LEU A C 1
ATOM 791 O O . LEU A 1 110 ? 21.529 -3.889 -5.759 1.00 70.69 110 LEU A O 1
ATOM 795 N N . ALA A 1 111 ? 22.351 -1.935 -5.012 1.00 72.00 111 ALA A N 1
ATOM 796 C CA . ALA A 1 111 ? 23.746 -2.364 -5.030 1.00 72.00 111 ALA A CA 1
ATOM 797 C C . ALA A 1 111 ? 24.036 -3.409 -3.936 1.00 72.00 111 ALA A C 1
ATOM 799 O O . ALA A 1 111 ? 24.790 -4.357 -4.176 1.00 72.00 111 ALA A O 1
ATOM 800 N N . ALA A 1 112 ? 23.401 -3.271 -2.769 1.00 65.81 112 ALA A N 1
ATOM 801 C CA . ALA A 1 112 ? 23.482 -4.246 -1.684 1.00 65.81 112 ALA A CA 1
ATOM 802 C C . ALA A 1 112 ? 22.809 -5.579 -2.062 1.00 65.81 112 ALA A C 1
ATOM 804 O O . ALA A 1 112 ? 23.408 -6.637 -1.892 1.00 65.81 112 ALA A O 1
ATOM 805 N N . VAL A 1 113 ? 21.623 -5.538 -2.680 1.00 67.50 113 VAL A N 1
ATOM 806 C CA . VAL A 1 113 ? 20.909 -6.731 -3.171 1.00 67.50 113 VAL A CA 1
ATOM 807 C C . VAL A 1 113 ? 21.671 -7.430 -4.299 1.00 67.50 113 VAL A C 1
ATOM 809 O O . VAL A 1 113 ? 21.745 -8.652 -4.335 1.00 67.50 113 VAL A O 1
ATOM 812 N N . ALA A 1 114 ? 22.300 -6.682 -5.211 1.00 70.38 114 ALA A N 1
ATOM 813 C CA . ALA A 1 114 ? 23.110 -7.268 -6.284 1.00 70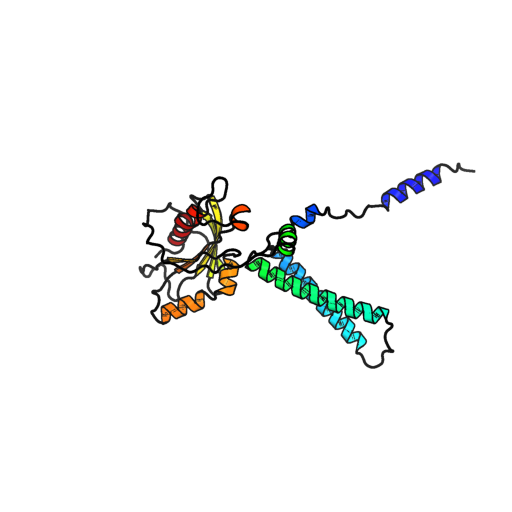.38 114 ALA A CA 1
ATOM 814 C C . ALA A 1 114 ? 24.358 -8.017 -5.773 1.00 70.38 114 ALA A C 1
ATOM 816 O O . ALA A 1 114 ? 24.952 -8.803 -6.515 1.00 70.38 114 ALA A O 1
ATOM 817 N N . SER A 1 115 ? 24.774 -7.754 -4.531 1.00 69.44 115 SER A N 1
ATOM 818 C CA . SER A 1 115 ? 25.949 -8.357 -3.900 1.00 69.44 115 SER A CA 1
ATOM 819 C C . SER A 1 115 ? 25.608 -9.371 -2.804 1.00 69.44 115 SER A C 1
ATOM 821 O O . SER A 1 115 ? 26.489 -10.137 -2.405 1.00 69.44 115 SER A O 1
ATOM 823 N N . SER A 1 116 ? 24.349 -9.450 -2.371 1.00 53.41 116 SER A N 1
ATOM 824 C CA . SER A 1 116 ? 23.877 -10.464 -1.437 1.00 53.41 116 SER A CA 1
ATOM 825 C C . SER A 1 116 ? 23.384 -11.720 -2.165 1.00 53.41 116 SER A C 1
ATOM 827 O O . SER A 1 116 ? 22.836 -11.693 -3.266 1.00 53.41 116 SER A O 1
ATOM 829 N N . ARG A 1 117 ? 23.613 -12.876 -1.543 1.00 50.28 117 ARG A N 1
ATOM 830 C CA . ARG A 1 117 ? 22.898 -14.115 -1.849 1.00 50.28 117 ARG A CA 1
ATOM 831 C C . ARG A 1 117 ? 22.126 -14.427 -0.594 1.00 50.28 117 ARG A C 1
ATOM 833 O O . ARG A 1 117 ? 22.781 -14.706 0.405 1.00 50.28 117 ARG A O 1
ATOM 840 N N . ASP A 1 118 ? 20.800 -14.388 -0.633 1.00 56.62 118 ASP A N 1
ATOM 841 C CA . ASP A 1 118 ? 20.071 -14.918 0.506 1.00 56.62 118 ASP A CA 1
ATOM 842 C C . ASP A 1 118 ? 18.765 -15.634 0.206 1.00 56.62 118 ASP A C 1
ATOM 844 O O . ASP A 1 118 ? 18.155 -15.508 -0.859 1.00 56.62 118 ASP A O 1
ATOM 848 N N . SER A 1 119 ? 18.465 -16.490 1.177 1.00 46.59 119 SER A N 1
ATOM 849 C CA . SER A 1 119 ? 17.623 -17.675 1.118 1.00 46.59 119 SER A CA 1
ATOM 850 C C . SER A 1 119 ? 16.219 -17.369 1.629 1.00 46.59 119 SER A C 1
ATOM 852 O O . SER A 1 119 ? 16.052 -16.722 2.658 1.00 46.59 119 SER A O 1
ATOM 854 N N . GLN A 1 120 ? 15.201 -17.879 0.938 1.00 38.56 120 GLN A N 1
ATOM 855 C CA . GLN A 1 120 ? 13.808 -17.775 1.372 1.00 38.56 120 GLN A CA 1
ATOM 856 C C . GLN A 1 120 ? 13.482 -18.861 2.405 1.00 38.56 120 GLN A C 1
ATOM 858 O O . GLN A 1 120 ? 13.820 -20.028 2.208 1.00 38.56 120 GLN A O 1
ATOM 863 N N . THR A 1 121 ? 12.782 -18.485 3.476 1.00 34.97 121 THR A N 1
ATOM 864 C CA . THR A 1 121 ? 12.076 -19.419 4.365 1.00 34.97 121 THR A CA 1
ATOM 865 C C . THR A 1 121 ? 10.584 -19.120 4.263 1.00 34.97 121 THR A C 1
ATOM 867 O O . THR A 1 121 ? 10.174 -17.978 4.452 1.00 34.97 121 THR A O 1
ATOM 870 N N . GLU A 1 122 ? 9.776 -20.130 3.939 1.00 33.19 122 GLU A N 1
ATOM 871 C CA . GLU A 1 122 ? 8.315 -20.016 3.920 1.00 33.19 122 GLU A CA 1
ATOM 872 C C . GLU A 1 122 ? 7.753 -19.879 5.341 1.00 33.19 122 GLU A C 1
ATOM 874 O O . GLU A 1 122 ? 8.084 -20.659 6.236 1.00 33.19 122 GLU A O 1
ATOM 879 N N . ALA A 1 123 ? 6.858 -18.910 5.535 1.00 36.00 123 ALA A N 1
ATOM 880 C CA . ALA A 1 123 ? 6.072 -18.776 6.753 1.00 36.00 123 ALA A CA 1
ATOM 881 C C . ALA A 1 123 ? 4.810 -19.651 6.674 1.00 36.00 123 ALA A C 1
ATOM 883 O O . ALA A 1 123 ? 4.038 -19.569 5.718 1.00 36.00 123 ALA A O 1
ATOM 884 N N . GLN A 1 124 ? 4.578 -20.466 7.704 1.00 28.28 124 GLN A N 1
ATOM 885 C CA . GLN A 1 124 ? 3.365 -21.267 7.856 1.00 28.28 124 GLN A CA 1
ATOM 886 C C . GLN A 1 124 ? 2.399 -20.568 8.821 1.00 28.28 124 GLN A C 1
ATOM 888 O O . GLN A 1 124 ? 2.763 -20.235 9.947 1.00 28.28 124 GLN A O 1
ATOM 893 N N . LEU A 1 125 ? 1.161 -20.345 8.375 1.00 34.12 125 LEU A N 1
ATOM 894 C CA . LEU A 1 125 ? 0.103 -19.720 9.172 1.00 34.12 125 LEU A CA 1
ATOM 895 C C . LEU A 1 125 ? -0.289 -20.623 10.353 1.00 34.12 125 LEU A C 1
ATOM 897 O O . LEU A 1 125 ? -0.656 -21.782 10.155 1.00 34.12 125 LEU A O 1
ATOM 901 N N . ALA A 1 126 ? -0.260 -20.070 11.567 1.00 32.53 126 ALA A N 1
ATOM 902 C CA . ALA A 1 126 ? -0.780 -20.700 12.778 1.00 32.53 126 ALA A CA 1
ATOM 903 C C . ALA A 1 126 ? -1.886 -19.824 13.396 1.00 32.53 126 ALA A C 1
ATOM 905 O O . ALA A 1 126 ? -1.800 -18.596 13.314 1.00 32.53 126 ALA A O 1
ATOM 906 N N . PRO A 1 127 ? -2.924 -20.411 14.023 1.00 33.84 127 PRO A N 1
ATOM 907 C CA . PRO A 1 127 ? -3.977 -19.634 14.665 1.00 33.84 127 PRO A CA 1
ATOM 908 C C . PRO A 1 127 ? -3.405 -18.852 15.852 1.00 33.84 127 PRO A C 1
ATOM 910 O O . PRO A 1 127 ? -2.870 -19.446 16.789 1.00 33.84 127 PRO A O 1
ATOM 913 N N . VAL A 1 128 ? -3.543 -17.528 15.833 1.00 42.66 128 VAL A N 1
ATOM 914 C CA . VAL A 1 128 ? -3.249 -16.673 16.988 1.00 42.66 128 VAL A CA 1
ATOM 915 C C . VAL A 1 128 ? -4.521 -16.564 17.829 1.00 42.66 128 VAL A C 1
ATOM 917 O O . VAL A 1 128 ? -5.603 -16.302 17.304 1.00 42.66 128 VAL A O 1
ATOM 920 N N . GLY A 1 129 ? -4.404 -16.837 19.131 1.00 33.75 129 GLY A N 1
ATOM 921 C CA . GLY A 1 129 ? -5.522 -16.784 20.073 1.00 33.75 129 GLY A CA 1
ATOM 922 C C . GLY A 1 129 ? -6.146 -15.389 20.159 1.00 33.75 129 GLY A C 1
ATOM 923 O O . GLY A 1 129 ? -5.467 -14.384 19.963 1.00 33.75 129 GLY A O 1
ATOM 924 N N . ALA A 1 130 ? -7.447 -15.343 20.452 1.00 40.50 130 ALA A N 1
ATOM 925 C CA . ALA A 1 130 ? -8.227 -14.113 20.506 1.00 40.50 130 ALA A CA 1
ATOM 926 C C . ALA A 1 130 ? -7.589 -13.075 21.446 1.00 40.50 130 ALA A C 1
ATOM 928 O O . ALA A 1 130 ? -7.517 -13.283 22.658 1.00 40.50 130 ALA A O 1
ATOM 929 N N . ALA A 1 131 ? -7.154 -11.947 20.882 1.00 47.34 131 ALA A N 1
ATOM 930 C CA . ALA A 1 131 ? -6.829 -10.766 21.661 1.00 47.34 131 ALA A CA 1
ATOM 931 C C . ALA A 1 131 ? -8.125 -10.204 22.260 1.00 47.34 131 ALA A C 1
ATOM 933 O O . ALA A 1 131 ? -9.129 -10.032 21.565 1.00 47.34 131 ALA A O 1
ATOM 934 N N . SER A 1 132 ? -8.111 -9.943 23.564 1.00 39.53 132 SER A N 1
ATOM 935 C CA . SER A 1 132 ? -9.219 -9.302 24.264 1.00 39.53 132 SER A CA 1
ATOM 936 C C . SER A 1 132 ? -9.494 -7.936 23.637 1.00 39.53 132 SER A C 1
ATOM 938 O O . SER A 1 132 ? -8.595 -7.099 23.580 1.00 39.53 132 SER A O 1
ATOM 940 N N . ALA A 1 133 ? -10.731 -7.697 23.199 1.00 43.34 133 ALA A N 1
ATOM 941 C CA . ALA A 1 133 ? -11.187 -6.371 22.802 1.00 43.34 133 ALA A CA 1
ATOM 942 C C . ALA A 1 133 ? -11.152 -5.452 24.034 1.00 43.34 133 ALA A C 1
ATOM 944 O O . ALA A 1 133 ? -12.074 -5.442 24.845 1.00 43.34 133 ALA A O 1
ATOM 945 N N . GLN A 1 134 ? -10.045 -4.740 24.227 1.00 44.38 134 GLN A N 1
ATOM 946 C CA . GLN A 1 134 ? -10.026 -3.566 25.088 1.00 44.38 134 GLN A CA 1
ATOM 947 C C . GLN A 1 134 ? -10.710 -2.425 24.331 1.00 44.38 134 GLN A C 1
ATOM 949 O O . GLN A 1 134 ? -10.594 -2.351 23.104 1.00 44.38 134 GLN A O 1
ATOM 954 N N . ASP A 1 135 ? -11.411 -1.546 25.051 1.00 49.00 135 ASP A N 1
ATOM 955 C CA . ASP A 1 135 ? -11.898 -0.282 24.499 1.00 49.00 135 ASP A CA 1
ATOM 956 C C . ASP A 1 135 ? -10.692 0.508 23.978 1.00 49.00 135 ASP A C 1
ATOM 958 O O . ASP A 1 135 ? -9.935 1.129 24.730 1.00 49.00 135 ASP A O 1
ATOM 962 N N . GLY A 1 136 ? -10.465 0.392 22.670 1.00 53.06 136 GLY A N 1
ATOM 963 C CA . GLY A 1 136 ? -9.437 1.129 21.960 1.00 53.06 136 GLY A CA 1
ATOM 964 C C . GLY A 1 136 ? -9.746 2.627 22.010 1.00 53.06 136 GLY A C 1
ATOM 965 O O . GLY A 1 136 ? -10.900 3.022 22.187 1.00 53.06 136 GLY A O 1
ATOM 966 N N . PRO A 1 137 ? -8.734 3.492 21.870 1.00 55.78 137 PRO A N 1
ATOM 967 C CA . PRO A 1 137 ? -8.957 4.927 21.885 1.00 55.78 137 PRO A CA 1
ATOM 968 C C . PRO A 1 137 ? -9.907 5.364 20.777 1.00 55.78 137 PRO A C 1
ATOM 970 O O . PRO A 1 137 ? -9.942 4.792 19.688 1.00 55.78 137 PRO A O 1
ATOM 973 N N . THR A 1 138 ? -10.630 6.445 21.047 1.00 72.81 138 THR A N 1
ATOM 974 C CA . THR A 1 138 ? -11.484 7.091 20.058 1.00 72.81 138 THR A CA 1
ATOM 975 C C . THR A 1 138 ? -10.620 7.723 18.969 1.00 72.81 138 THR A C 1
ATOM 977 O O . THR A 1 138 ? -9.996 8.763 19.184 1.00 72.81 138 THR A O 1
ATOM 980 N N . GLN A 1 139 ? -10.597 7.104 17.792 1.00 84.56 139 GLN A N 1
ATOM 981 C CA . GLN A 1 139 ? -10.028 7.677 16.576 1.00 84.56 139 GLN A CA 1
ATOM 982 C C . GLN A 1 139 ? -11.162 8.288 15.736 1.00 84.56 139 GLN A C 1
ATOM 984 O O . GLN A 1 139 ? -12.220 7.665 15.623 1.00 84.56 139 GLN A O 1
ATOM 989 N N . PRO A 1 140 ? -11.012 9.503 15.174 1.00 87.56 140 PRO A N 1
ATOM 990 C CA . PRO A 1 140 ? -12.025 10.048 14.277 1.00 87.56 140 PRO A CA 1
ATOM 991 C C . PRO A 1 140 ? -12.142 9.201 12.994 1.00 87.56 140 PRO A C 1
ATOM 993 O O . PRO A 1 140 ? -11.163 8.562 12.596 1.00 87.56 140 PRO A O 1
ATOM 996 N N . PRO A 1 141 ? -13.309 9.216 12.321 1.00 90.81 141 PRO A N 1
ATOM 997 C CA . PRO A 1 141 ? -13.457 8.598 11.009 1.00 90.81 141 PRO A CA 1
ATOM 998 C C . PRO A 1 141 ? -12.450 9.194 10.023 1.00 90.81 141 PRO A C 1
ATOM 1000 O O . PRO A 1 141 ? -12.230 10.409 10.015 1.00 90.81 141 PRO A O 1
ATOM 1003 N N . ALA A 1 142 ? -11.862 8.350 9.182 1.00 94.19 142 ALA A N 1
ATOM 1004 C CA . ALA A 1 142 ? -11.002 8.791 8.093 1.00 94.19 142 ALA A CA 1
ATOM 1005 C C . ALA A 1 142 ? -11.802 8.928 6.793 1.00 94.19 142 ALA A C 1
ATOM 1007 O O . ALA A 1 142 ? -12.784 8.222 6.560 1.00 94.19 142 ALA A O 1
ATOM 1008 N N . GLU A 1 143 ? -11.363 9.834 5.924 1.00 95.06 143 GLU A N 1
ATOM 1009 C CA . GLU A 1 143 ? -11.940 9.990 4.592 1.00 95.06 143 GLU A CA 1
ATOM 1010 C C . GLU A 1 143 ? -11.321 8.962 3.639 1.00 95.06 143 GLU A C 1
ATOM 1012 O O . GLU A 1 143 ? -10.194 9.113 3.164 1.00 95.06 143 GLU A O 1
ATOM 1017 N N . PHE A 1 144 ? -12.064 7.886 3.382 1.00 96.56 144 PHE A N 1
ATOM 1018 C CA . PHE A 1 144 ? -11.668 6.849 2.439 1.00 96.56 144 PHE A CA 1
ATOM 1019 C C . PHE A 1 144 ? -12.066 7.223 1.012 1.00 96.56 144 PHE A C 1
ATOM 1021 O O . PHE A 1 144 ? -13.202 7.606 0.736 1.00 96.56 144 PHE A O 1
ATOM 1028 N N . THR A 1 145 ? -11.127 7.060 0.085 1.00 97.06 145 THR A N 1
ATOM 1029 C CA . THR A 1 145 ? -11.322 7.336 -1.343 1.00 97.06 145 THR A CA 1
ATOM 1030 C C . THR A 1 145 ? -11.321 6.038 -2.150 1.00 97.06 145 THR A C 1
ATOM 1032 O O . THR A 1 145 ? -10.616 5.098 -1.775 1.00 97.06 145 THR A O 1
ATOM 1035 N N . PRO A 1 146 ? -12.095 5.947 -3.249 1.00 96.69 146 PRO A N 1
ATOM 1036 C CA . PRO A 1 146 ? -12.089 4.770 -4.110 1.00 96.69 146 PRO A CA 1
ATOM 1037 C C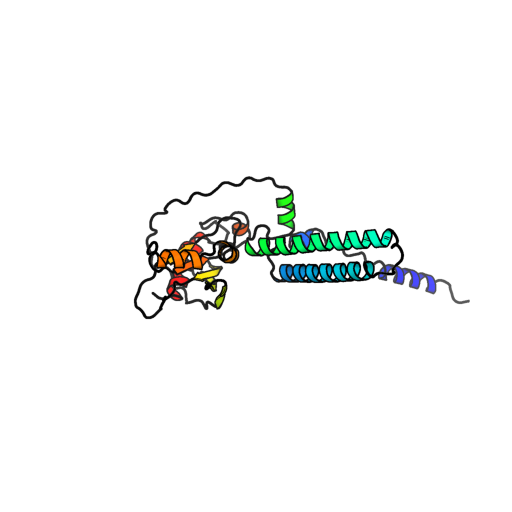 . PRO A 1 146 ? -10.692 4.427 -4.628 1.00 96.69 146 PRO A C 1
ATOM 1039 O O . PRO A 1 146 ? -9.940 5.302 -5.063 1.00 96.69 146 PRO A O 1
ATOM 1042 N N . ALA A 1 147 ? -10.378 3.138 -4.623 1.00 92.75 147 ALA A N 1
ATOM 1043 C CA . ALA A 1 147 ? -9.164 2.574 -5.182 1.00 92.75 147 ALA A CA 1
ATOM 1044 C C . ALA A 1 147 ? -9.509 1.411 -6.135 1.00 92.75 147 ALA A C 1
ATOM 1046 O O . ALA A 1 147 ? -10.617 1.326 -6.669 1.00 92.75 147 ALA A O 1
ATOM 1047 N N . GLN A 1 148 ? -8.541 0.545 -6.420 1.00 89.25 148 GLN A N 1
ATOM 1048 C CA . GLN A 1 148 ? -8.714 -0.590 -7.329 1.00 89.25 148 GLN A CA 1
ATOM 1049 C C . GLN A 1 148 ? -9.451 -1.773 -6.683 1.00 89.25 148 GLN A C 1
ATOM 1051 O O . GLN A 1 148 ? -9.518 -1.890 -5.462 1.00 89.25 148 GLN A O 1
ATOM 1056 N N . ASP A 1 149 ? -9.996 -2.662 -7.517 1.00 88.50 149 ASP A N 1
ATOM 1057 C CA . ASP A 1 149 ? -10.586 -3.951 -7.115 1.00 88.50 149 ASP A CA 1
ATOM 1058 C C . ASP A 1 149 ? -11.671 -3.874 -6.024 1.00 88.50 149 ASP A C 1
ATOM 1060 O O . ASP A 1 149 ? -11.880 -4.823 -5.267 1.00 88.50 149 ASP A O 1
ATOM 1064 N N . GLY A 1 150 ? -12.384 -2.743 -5.963 1.00 91.56 150 GLY A N 1
ATOM 1065 C CA . GLY A 1 150 ? -13.447 -2.482 -4.988 1.00 91.56 150 GLY A CA 1
ATOM 1066 C C . GLY A 1 150 ? -12.946 -2.045 -3.610 1.00 91.56 150 GLY A C 1
ATOM 1067 O O . GLY A 1 150 ? -13.756 -1.886 -2.700 1.00 91.56 150 GLY A O 1
ATOM 1068 N N . PHE A 1 151 ? -11.637 -1.857 -3.439 1.00 96.19 151 PHE A N 1
ATOM 1069 C CA . PHE A 1 151 ? -11.078 -1.287 -2.222 1.00 96.19 151 PHE A CA 1
ATOM 1070 C C . PHE A 1 151 ? -11.286 0.226 -2.174 1.00 96.19 151 PHE A C 1
ATOM 1072 O O . PHE A 1 151 ? -11.336 0.914 -3.196 1.00 96.19 151 PHE A O 1
ATOM 1079 N N . VAL A 1 152 ? -11.330 0.748 -0.957 1.00 97.06 152 VAL A N 1
ATOM 1080 C CA . VAL A 1 152 ? -11.158 2.163 -0.645 1.00 97.06 152 VAL A CA 1
ATOM 1081 C C . VAL A 1 152 ? -9.910 2.333 0.214 1.00 97.06 152 VAL A C 1
ATOM 1083 O O . VAL A 1 152 ? -9.513 1.407 0.922 1.00 97.06 152 VAL A O 1
ATOM 1086 N N . LYS A 1 153 ? -9.272 3.502 0.169 1.00 97.31 153 LYS A N 1
ATOM 1087 C CA . LYS A 1 153 ? -8.072 3.771 0.968 1.00 97.31 153 LYS A CA 1
ATOM 1088 C C . LYS A 1 153 ? -8.045 5.168 1.567 1.00 97.31 153 LYS A C 1
ATOM 1090 O O . LYS A 1 153 ? -8.595 6.105 0.986 1.00 97.31 153 LYS A O 1
ATOM 1095 N N . ALA A 1 154 ? -7.365 5.297 2.698 1.00 97.56 154 ALA A N 1
ATOM 1096 C CA . ALA A 1 154 ? -7.115 6.567 3.369 1.00 97.56 154 ALA A CA 1
ATOM 1097 C C . ALA A 1 154 ? -5.683 6.610 3.913 1.00 97.56 154 ALA A C 1
ATOM 1099 O O . ALA A 1 154 ? -5.142 5.580 4.314 1.00 97.56 154 ALA A O 1
ATOM 1100 N N . SER A 1 155 ? -5.094 7.807 3.964 1.00 97.25 155 SER A N 1
ATOM 1101 C CA . SER A 1 155 ? -3.916 8.059 4.799 1.00 97.25 155 SER A CA 1
ATOM 1102 C C . SER A 1 155 ? -4.396 8.318 6.220 1.00 97.25 155 SER A C 1
ATOM 1104 O O . SER A 1 155 ? -5.199 9.225 6.450 1.00 97.25 155 SER A O 1
ATOM 1106 N N . VAL A 1 156 ? -3.949 7.496 7.160 1.00 97.19 156 VAL A N 1
ATOM 1107 C CA . VAL A 1 156 ? -4.444 7.481 8.532 1.00 97.19 156 VAL A CA 1
ATOM 1108 C C . VAL A 1 156 ? -3.282 7.720 9.480 1.00 97.19 156 VAL A C 1
ATOM 1110 O O . VAL A 1 156 ? -2.278 7.017 9.421 1.00 97.19 156 VAL A O 1
ATOM 1113 N N . THR A 1 157 ? -3.453 8.681 10.387 1.00 96.69 157 THR A N 1
ATOM 1114 C CA . THR A 1 157 ? -2.546 8.902 11.515 1.00 96.69 157 THR A CA 1
ATOM 1115 C C . THR A 1 157 ? -3.123 8.256 12.772 1.00 96.69 157 THR A C 1
ATOM 1117 O O . THR A 1 157 ? -4.210 8.627 13.215 1.00 96.69 157 THR A O 1
ATOM 1120 N N . GLY A 1 158 ? -2.402 7.293 13.342 1.00 95.25 158 GLY A N 1
ATOM 1121 C CA . GLY A 1 158 ? -2.793 6.581 14.553 1.00 95.25 158 GLY A CA 1
ATOM 1122 C C . GLY A 1 158 ? -2.746 7.473 15.789 1.00 95.25 158 GLY A C 1
ATOM 1123 O O . GLY A 1 158 ? -1.758 8.172 16.029 1.00 95.25 158 GLY A O 1
ATOM 1124 N N . ALA A 1 159 ? -3.811 7.444 16.589 1.00 91.69 159 ALA A N 1
ATOM 1125 C CA . ALA A 1 159 ? -3.944 8.292 17.769 1.00 91.69 159 ALA A CA 1
ATOM 1126 C C . ALA A 1 159 ? -2.971 7.896 18.896 1.00 91.69 159 ALA A C 1
ATOM 1128 O O . ALA A 1 159 ? -2.519 8.767 19.642 1.00 91.69 159 ALA A O 1
ATOM 1129 N N . ARG A 1 160 ? -2.626 6.604 19.028 1.00 90.81 160 ARG A N 1
ATOM 1130 C CA . ARG A 1 160 ? -1.664 6.118 20.037 1.00 90.81 160 ARG A CA 1
ATOM 1131 C C . ARG A 1 160 ? -0.254 5.967 19.495 1.00 90.81 160 ARG A C 1
ATOM 1133 O O . ARG A 1 160 ? 0.706 6.319 20.185 1.00 90.81 160 ARG A O 1
ATOM 1140 N N . SER A 1 161 ? -0.117 5.378 18.309 1.00 93.94 161 SER A N 1
ATOM 1141 C CA . SER A 1 161 ? 1.196 5.095 17.727 1.00 93.94 161 SER A CA 1
ATOM 1142 C C . SER A 1 161 ? 1.862 6.357 17.179 1.00 93.94 161 SER A C 1
ATOM 1144 O O . SER A 1 161 ? 3.089 6.428 17.161 1.00 93.94 161 SER A O 1
ATOM 1146 N N . GLY A 1 162 ? 1.071 7.345 16.735 1.00 93.75 162 GLY A N 1
ATOM 1147 C CA . GLY A 1 162 ? 1.543 8.483 15.943 1.00 93.75 162 GLY A CA 1
ATOM 1148 C C . GLY A 1 162 ? 1.973 8.102 14.519 1.00 93.75 162 GLY A C 1
ATOM 1149 O O . GLY A 1 162 ? 2.438 8.962 13.771 1.00 93.75 162 GLY A O 1
ATOM 1150 N N . VAL A 1 163 ? 1.831 6.829 14.133 1.00 95.50 163 VAL A N 1
ATOM 1151 C CA . VAL A 1 163 ? 2.189 6.320 12.805 1.00 95.50 163 VAL A CA 1
ATOM 1152 C C . VAL A 1 163 ? 1.220 6.880 11.778 1.00 95.50 163 VAL A C 1
ATOM 1154 O O . VAL A 1 163 ? 0.016 6.887 12.004 1.00 95.50 163 VAL A O 1
ATOM 1157 N N . THR A 1 164 ? 1.745 7.350 10.646 1.00 96.62 164 THR A N 1
ATOM 1158 C CA . THR A 1 164 ? 0.931 7.768 9.498 1.00 96.62 164 THR A CA 1
ATOM 1159 C C . THR A 1 164 ? 1.195 6.838 8.330 1.00 96.62 164 THR A C 1
ATOM 1161 O O . THR A 1 164 ? 2.316 6.808 7.824 1.00 96.62 164 THR A O 1
ATOM 1164 N N . GLN A 1 165 ? 0.180 6.079 7.925 1.00 97.00 165 GLN A N 1
ATOM 1165 C CA . GLN A 1 165 ? 0.274 5.078 6.862 1.00 97.00 165 GLN A CA 1
ATOM 1166 C C . GLN A 1 165 ? -1.028 4.966 6.068 1.00 97.00 165 GLN A C 1
ATOM 1168 O O . GLN A 1 165 ? -2.091 5.402 6.516 1.00 97.00 165 GLN A O 1
ATOM 1173 N N . GLU A 1 166 ? -0.947 4.382 4.870 1.00 96.88 166 GLU A N 1
ATOM 1174 C CA . GLU A 1 166 ? -2.147 4.032 4.109 1.00 96.88 166 GLU A CA 1
ATOM 1175 C C . GLU A 1 166 ? -2.864 2.836 4.751 1.00 96.88 166 GLU A C 1
ATOM 1177 O O . GLU A 1 166 ? -2.243 1.851 5.145 1.00 96.88 166 GLU A O 1
ATOM 1182 N N . VAL A 1 167 ? -4.192 2.899 4.810 1.00 97.94 167 VAL A N 1
ATOM 1183 C CA . VAL A 1 167 ? -5.055 1.774 5.183 1.00 97.94 167 VAL A CA 1
ATOM 1184 C C . VAL A 1 167 ? -6.002 1.508 4.027 1.00 97.94 167 VAL A C 1
ATOM 1186 O O . VAL A 1 167 ? -6.724 2.407 3.595 1.00 97.94 167 VAL A O 1
ATOM 1189 N N . TRP A 1 168 ? -5.994 0.276 3.527 1.00 97.75 168 TRP A N 1
ATOM 1190 C CA . TRP A 1 168 ? -6.875 -0.184 2.460 1.00 97.75 168 TRP A CA 1
ATOM 1191 C C . TRP A 1 168 ? -7.987 -1.044 3.047 1.00 97.75 168 TRP A C 1
ATOM 1193 O O . TRP A 1 168 ? -7.724 -1.926 3.862 1.00 97.75 168 TRP A O 1
ATOM 1203 N N . VAL A 1 169 ? -9.227 -0.800 2.637 1.00 97.62 169 VAL A N 1
ATOM 1204 C CA . VAL A 1 169 ? -10.410 -1.497 3.150 1.00 97.62 169 VAL A CA 1
ATOM 1205 C C . VAL A 1 169 ? -11.276 -1.957 1.990 1.00 97.62 169 VAL A C 1
ATOM 1207 O O . VAL A 1 169 ? -11.565 -1.190 1.075 1.00 97.62 169 VAL A O 1
ATOM 1210 N N . TRP A 1 170 ? -11.719 -3.205 2.040 1.00 97.19 170 TRP A N 1
ATOM 1211 C CA . TRP A 1 170 ? -12.740 -3.756 1.161 1.00 97.19 170 TRP A CA 1
ATOM 1212 C C . TRP A 1 170 ? -13.943 -4.192 1.992 1.00 97.19 170 TRP A C 1
ATOM 1214 O O . TRP A 1 170 ? -13.794 -4.765 3.073 1.00 97.19 170 TRP A O 1
ATOM 1224 N N . THR A 1 171 ? -15.139 -3.919 1.478 1.00 96.38 171 THR A N 1
ATOM 1225 C CA . THR A 1 171 ? -16.402 -4.302 2.117 1.00 96.38 171 THR A CA 1
ATOM 1226 C C . THR A 1 171 ? -17.139 -5.315 1.242 1.00 96.38 171 THR A C 1
ATOM 1228 O O . THR A 1 171 ? -17.059 -5.226 0.013 1.00 96.38 171 THR A O 1
ATOM 1231 N N . PRO A 1 172 ? -17.840 -6.288 1.848 1.00 95.31 172 PRO A N 1
ATOM 1232 C CA . PRO A 1 172 ? -18.531 -7.322 1.097 1.00 95.31 172 PRO A CA 1
ATOM 1233 C C . PRO A 1 172 ? -19.732 -6.754 0.347 1.00 95.31 172 PRO A C 1
ATOM 1235 O O . PRO A 1 172 ? -20.321 -5.743 0.744 1.00 95.31 172 PRO A O 1
ATOM 1238 N N . GLN A 1 173 ? -20.144 -7.430 -0.727 1.00 93.38 173 GLN A N 1
ATOM 1239 C CA . GLN A 1 173 ? -21.367 -7.059 -1.429 1.00 93.38 173 GLN A CA 1
ATOM 1240 C C . GLN A 1 173 ? -22.558 -7.053 -0.458 1.00 93.38 173 GLN A C 1
ATOM 1242 O O . GLN A 1 173 ? -22.799 -8.014 0.271 1.00 93.38 173 GLN A O 1
ATOM 1247 N N . GLY A 1 174 ? -23.322 -5.959 -0.471 1.00 89.06 174 GLY A N 1
ATOM 1248 C CA . GLY A 1 174 ? -24.457 -5.773 0.432 1.00 89.06 174 GLY A CA 1
ATOM 1249 C C . GLY A 1 174 ? -24.095 -5.200 1.803 1.00 89.06 174 GLY A C 1
ATOM 1250 O O . GLY A 1 174 ? -25.003 -5.058 2.619 1.00 89.06 174 GLY A O 1
ATOM 1251 N N . TYR A 1 175 ? -22.828 -4.835 2.045 1.00 93.19 175 TYR A N 1
ATOM 1252 C CA . TYR A 1 175 ? -22.442 -4.045 3.214 1.00 93.19 175 TYR A CA 1
ATOM 1253 C C . TYR A 1 175 ? -23.289 -2.771 3.314 1.00 93.19 175 TYR A C 1
ATOM 1255 O O . TYR A 1 175 ? -23.459 -2.035 2.337 1.00 93.19 175 TYR A O 1
ATOM 1263 N N . SER A 1 176 ? -23.815 -2.512 4.508 1.00 88.62 176 SER A N 1
ATOM 1264 C CA . SER A 1 176 ? -24.617 -1.333 4.808 1.00 88.62 176 SER A CA 1
ATOM 1265 C C . SER A 1 176 ? -24.315 -0.836 6.214 1.00 88.62 176 SER A C 1
ATOM 1267 O O . SER A 1 176 ? -24.263 -1.599 7.172 1.00 88.62 176 SER A O 1
ATOM 1269 N N . THR A 1 177 ? -24.198 0.480 6.357 1.00 85.81 177 THR A N 1
ATOM 1270 C CA . THR A 1 177 ? -24.057 1.142 7.661 1.00 85.81 177 THR A CA 1
ATOM 1271 C C . THR A 1 177 ? -25.395 1.310 8.389 1.00 85.81 177 THR A C 1
ATOM 1273 O O . THR A 1 177 ? -25.436 1.813 9.508 1.00 85.81 177 THR A O 1
ATOM 1276 N N . THR A 1 178 ? -26.514 0.876 7.797 1.00 86.94 178 THR A N 1
ATOM 1277 C CA . THR A 1 178 ? -27.867 1.084 8.354 1.00 86.94 178 THR A CA 1
ATOM 1278 C C . THR A 1 178 ? -28.628 -0.202 8.669 1.00 86.94 178 THR A C 1
ATOM 1280 O O . THR A 1 178 ? -29.717 -0.141 9.235 1.00 86.94 178 THR A O 1
ATOM 1283 N N . ASP A 1 179 ? -28.079 -1.368 8.332 1.00 84.19 179 ASP A N 1
ATOM 1284 C CA . ASP A 1 179 ? -28.773 -2.657 8.453 1.00 84.19 179 ASP A CA 1
ATOM 1285 C C . ASP A 1 179 ? -28.658 -3.316 9.843 1.00 84.19 179 ASP A C 1
ATOM 1287 O O . ASP A 1 179 ? -29.187 -4.410 10.038 1.00 84.19 179 ASP A O 1
ATOM 1291 N N . GLN A 1 180 ? -27.999 -2.648 10.802 1.00 82.69 180 GLN A N 1
ATOM 1292 C CA . GLN A 1 180 ? -27.722 -3.129 12.165 1.00 82.69 180 GLN A CA 1
ATOM 1293 C C . GLN A 1 180 ? -27.013 -4.498 12.226 1.00 82.69 180 GLN A C 1
ATOM 1295 O O . GLN A 1 180 ? -27.068 -5.176 13.255 1.00 82.69 180 GLN A O 1
ATOM 1300 N N . ARG A 1 181 ? -26.360 -4.939 11.143 1.00 86.19 181 ARG A N 1
ATOM 1301 C CA . ARG A 1 181 ? -25.597 -6.193 11.120 1.00 86.19 181 ARG A CA 1
ATOM 1302 C C . ARG A 1 181 ? -24.157 -5.930 11.499 1.00 86.19 181 ARG A C 1
ATOM 1304 O O . ARG A 1 181 ? -23.533 -5.114 10.848 1.00 86.19 181 ARG A O 1
ATOM 1311 N N . SER A 1 182 ? -23.596 -6.682 12.440 1.00 87.50 182 SER A N 1
ATOM 1312 C CA . SER A 1 182 ? -22.160 -6.575 12.699 1.00 87.50 182 SER A CA 1
ATOM 1313 C C . SER A 1 182 ? -21.318 -7.370 11.719 1.00 87.50 182 SER A C 1
ATOM 1315 O O . SER A 1 182 ? -21.560 -8.563 11.513 1.00 87.50 182 SER A O 1
ATOM 1317 N N . TYR A 1 183 ? -20.304 -6.715 11.155 1.00 91.75 183 TYR A N 1
ATOM 1318 C CA . TYR A 1 183 ? -19.376 -7.331 10.219 1.00 91.75 183 TYR A CA 1
ATOM 1319 C C . TYR A 1 183 ? -18.044 -7.640 10.922 1.00 91.75 183 TYR A C 1
ATOM 1321 O O . TYR A 1 183 ? -17.388 -6.728 11.429 1.00 91.75 183 TYR A O 1
ATOM 1329 N N . PRO A 1 184 ? -17.588 -8.908 10.969 1.00 92.44 184 PRO A N 1
ATOM 1330 C CA . PRO A 1 184 ? -16.235 -9.209 11.417 1.00 92.44 184 PRO A CA 1
ATOM 1331 C C . PRO A 1 184 ? -15.203 -8.487 10.544 1.00 92.44 184 PRO A C 1
ATOM 1333 O O . PRO A 1 184 ? -15.367 -8.365 9.329 1.00 92.44 184 PRO A O 1
ATOM 1336 N N . VAL A 1 185 ? -14.120 -8.042 11.177 1.00 93.38 185 VAL A N 1
ATOM 1337 C CA . VAL A 1 185 ? -13.002 -7.371 10.512 1.00 93.38 185 VAL A CA 1
ATOM 1338 C C . VAL A 1 185 ? -11.823 -8.330 10.453 1.00 93.38 185 VAL A C 1
ATOM 1340 O O . VAL A 1 185 ? -11.351 -8.813 11.482 1.00 93.38 185 VAL A O 1
ATOM 1343 N N . ILE A 1 186 ? -11.339 -8.589 9.244 1.00 93.75 186 ILE A N 1
ATOM 1344 C CA . ILE A 1 186 ? -10.133 -9.370 8.990 1.00 93.75 186 ILE A CA 1
ATOM 1345 C C . ILE A 1 186 ? -9.028 -8.389 8.619 1.00 93.75 186 ILE A C 1
ATOM 1347 O O . ILE A 1 186 ? -9.086 -7.757 7.565 1.00 93.75 186 ILE A O 1
ATOM 1351 N N . VAL A 1 187 ? -8.026 -8.268 9.486 1.00 94.31 187 VAL A N 1
ATOM 1352 C CA . VAL A 1 187 ? -6.826 -7.470 9.217 1.00 94.31 187 VAL A CA 1
ATOM 1353 C C . VAL A 1 187 ? -5.757 -8.390 8.638 1.00 94.31 187 VAL A C 1
ATOM 1355 O O . VAL A 1 187 ? -5.320 -9.332 9.297 1.00 94.31 187 VAL A O 1
ATOM 1358 N N . PHE A 1 188 ? -5.353 -8.132 7.400 1.00 93.62 188 PHE A N 1
ATOM 1359 C CA . PHE A 1 188 ? -4.301 -8.865 6.712 1.00 93.62 188 PHE A CA 1
ATOM 1360 C C . PHE A 1 188 ? -2.998 -8.073 6.748 1.00 93.62 188 PHE A C 1
ATOM 1362 O O . PHE A 1 188 ? -2.931 -6.942 6.267 1.00 93.62 188 PHE A O 1
ATOM 1369 N N . LEU A 1 189 ? -1.960 -8.697 7.296 1.00 92.88 189 LEU A N 1
ATOM 1370 C CA . LEU A 1 189 ? -0.606 -8.159 7.342 1.00 92.88 189 LEU A CA 1
ATOM 1371 C C . LEU A 1 189 ? 0.217 -8.871 6.270 1.00 92.88 189 LEU A C 1
ATOM 1373 O O . LEU A 1 189 ? 0.284 -10.101 6.255 1.00 92.88 189 LEU A O 1
ATOM 1377 N N . TYR A 1 190 ? 0.802 -8.110 5.352 1.00 88.88 190 TYR A N 1
ATOM 1378 C CA . TYR A 1 190 ? 1.655 -8.668 4.310 1.00 88.88 190 TYR A CA 1
ATOM 1379 C C . TYR A 1 190 ? 3.035 -9.041 4.862 1.00 88.88 190 TYR A C 1
ATOM 1381 O O . TYR A 1 190 ? 3.483 -8.501 5.871 1.00 88.88 190 TYR A O 1
ATOM 1389 N N . GLY A 1 191 ? 3.696 -9.990 4.198 1.00 83.94 191 GLY A N 1
ATOM 1390 C CA . GLY A 1 191 ? 5.061 -10.390 4.534 1.00 83.94 191 GLY A CA 1
ATOM 1391 C C . GLY A 1 191 ? 6.111 -9.409 4.013 1.00 83.94 191 GLY A C 1
ATOM 1392 O O . GLY A 1 191 ? 5.820 -8.556 3.177 1.00 83.94 191 GLY A O 1
ATOM 1393 N N . ASP A 1 192 ? 7.341 -9.572 4.488 1.00 81.50 192 ASP A N 1
ATOM 1394 C CA . ASP A 1 192 ? 8.499 -8.824 4.008 1.00 81.50 192 ASP A CA 1
ATOM 1395 C C . ASP A 1 192 ? 9.144 -9.503 2.785 1.00 81.50 192 ASP A C 1
ATOM 1397 O O . ASP A 1 192 ? 9.346 -10.724 2.806 1.00 81.50 192 ASP A O 1
ATOM 1401 N N . PRO A 1 193 ? 9.497 -8.752 1.727 1.00 80.62 193 PRO A N 1
ATOM 1402 C CA . PRO A 1 193 ? 9.129 -7.358 1.465 1.00 80.62 193 PRO A CA 1
ATOM 1403 C C . PRO A 1 193 ? 7.697 -7.230 0.930 1.00 80.62 193 PRO A C 1
ATOM 1405 O O . PRO A 1 193 ? 7.208 -8.098 0.198 1.00 80.62 193 PRO A O 1
ATOM 1408 N N . GLY A 1 194 ? 7.032 -6.116 1.246 1.00 85.50 194 GLY A N 1
ATOM 1409 C CA . GLY A 1 194 ? 5.664 -5.878 0.796 1.00 85.50 194 GLY A CA 1
ATOM 1410 C C . GLY A 1 194 ? 5.140 -4.463 1.031 1.00 85.50 194 GLY A C 1
ATOM 1411 O O . GLY A 1 194 ? 5.768 -3.615 1.666 1.00 85.50 194 GLY A O 1
ATOM 1412 N N . SER A 1 195 ? 3.944 -4.211 0.496 1.00 90.75 195 SER A N 1
ATOM 1413 C CA . SER A 1 195 ? 3.144 -3.017 0.784 1.00 90.75 195 SER A CA 1
ATOM 1414 C C . SER A 1 195 ? 1.653 -3.354 0.756 1.00 90.75 195 SER A C 1
ATOM 1416 O O . SER A 1 195 ? 1.243 -4.382 0.193 1.00 90.75 195 SER A O 1
ATOM 1418 N N . ALA A 1 196 ? 0.819 -2.466 1.305 1.00 91.88 196 ALA A N 1
ATOM 1419 C CA . ALA A 1 196 ? -0.628 -2.658 1.248 1.00 91.88 196 ALA A CA 1
ATOM 1420 C C . ALA A 1 196 ? -1.118 -2.674 -0.211 1.00 91.88 196 ALA A C 1
ATOM 1422 O O . ALA A 1 196 ? -1.858 -3.568 -0.620 1.00 91.88 196 ALA A O 1
ATOM 1423 N N . SER A 1 197 ? -0.614 -1.744 -1.029 1.00 89.75 197 SER A N 1
ATOM 1424 C CA . SER A 1 197 ? -0.965 -1.642 -2.451 1.00 89.75 197 SER A CA 1
ATOM 1425 C C . SER A 1 197 ? -0.528 -2.861 -3.276 1.00 89.75 197 SER A C 1
ATOM 1427 O O . SER A 1 197 ? -1.314 -3.384 -4.064 1.00 89.75 197 SER A O 1
ATOM 1429 N N . GLY A 1 198 ? 0.683 -3.381 -3.047 1.00 85.31 198 GLY A N 1
ATOM 1430 C CA . GLY A 1 198 ? 1.180 -4.578 -3.729 1.00 85.31 198 GLY A CA 1
ATOM 1431 C C . GLY A 1 198 ? 0.401 -5.837 -3.363 1.00 85.31 198 GLY A C 1
ATOM 1432 O O . GLY A 1 198 ? 0.225 -6.731 -4.191 1.00 85.31 198 GLY A O 1
ATOM 1433 N N . THR A 1 199 ? -0.127 -5.890 -2.141 1.00 87.44 199 THR A N 1
ATOM 1434 C CA . THR A 1 199 ? -1.012 -6.975 -1.709 1.00 87.44 199 THR A CA 1
ATOM 1435 C C . THR A 1 199 ? -2.343 -6.923 -2.450 1.00 87.44 199 THR A C 1
ATOM 1437 O O . THR A 1 199 ? -2.803 -7.952 -2.945 1.00 87.44 199 THR A O 1
ATOM 1440 N N . VAL A 1 200 ? -2.943 -5.735 -2.586 1.00 89.00 200 VAL A N 1
ATOM 1441 C CA . VAL A 1 200 ? -4.174 -5.554 -3.374 1.00 89.00 200 VAL A CA 1
ATOM 1442 C C . VAL A 1 200 ? -3.948 -5.963 -4.834 1.00 89.00 200 VAL A C 1
ATOM 1444 O O . VAL A 1 200 ? -4.745 -6.733 -5.369 1.00 89.00 200 VAL A O 1
ATOM 1447 N N . ASP A 1 201 ? -2.830 -5.540 -5.438 1.00 84.69 201 ASP A N 1
ATOM 1448 C CA . ASP A 1 201 ? -2.443 -5.885 -6.817 1.00 84.69 201 ASP A CA 1
ATOM 1449 C C . ASP A 1 201 ? -2.359 -7.411 -7.056 1.00 84.69 201 ASP A C 1
ATOM 1451 O O . ASP A 1 201 ? -2.653 -7.892 -8.154 1.00 84.69 201 ASP A O 1
ATOM 1455 N N . THR A 1 202 ? -1.918 -8.187 -6.059 1.00 81.38 202 THR A N 1
ATOM 1456 C CA . THR A 1 202 ? -1.498 -9.589 -6.253 1.00 81.38 202 THR A CA 1
ATOM 1457 C C . THR A 1 202 ? -2.473 -10.620 -5.696 1.00 81.38 202 THR A C 1
ATOM 1459 O O . THR A 1 202 ? -2.699 -11.649 -6.336 1.00 81.38 202 THR A O 1
ATOM 1462 N N . LEU A 1 203 ? -3.074 -10.363 -4.532 1.00 81.94 203 LEU A N 1
ATOM 1463 C CA . LEU A 1 203 ? -3.851 -11.361 -3.793 1.00 81.94 203 LEU A CA 1
ATOM 1464 C C . LEU A 1 203 ? -5.223 -11.637 -4.426 1.00 81.94 203 LEU A C 1
ATOM 1466 O O . LEU A 1 203 ? -5.834 -12.664 -4.136 1.00 81.94 203 LEU A O 1
ATOM 1470 N N . LYS A 1 204 ? -5.729 -10.724 -5.272 1.00 84.69 204 LYS A N 1
ATOM 1471 C CA . LYS A 1 204 ? -7.123 -10.743 -5.766 1.00 84.69 204 LYS A CA 1
ATOM 1472 C C . LYS A 1 204 ? -8.125 -10.934 -4.620 1.00 84.69 204 LYS A C 1
ATOM 1474 O O . LYS A 1 204 ? -9.122 -11.650 -4.745 1.00 84.69 204 LYS A O 1
ATOM 1479 N N . ALA A 1 205 ? -7.828 -10.302 -3.483 1.00 85.62 205 ALA A N 1
ATOM 1480 C CA . ALA A 1 205 ? -8.482 -10.574 -2.211 1.00 85.62 205 ALA A CA 1
ATOM 1481 C C . ALA A 1 205 ? -9.991 -10.334 -2.266 1.00 85.62 205 ALA A C 1
ATOM 1483 O O . ALA A 1 205 ? -10.743 -11.147 -1.747 1.00 85.62 205 ALA A O 1
ATOM 1484 N N . SER A 1 206 ? -10.449 -9.283 -2.952 1.00 89.19 206 SER A N 1
ATOM 1485 C CA . SER A 1 206 ? -11.879 -8.983 -3.084 1.00 89.19 206 SER A CA 1
ATOM 1486 C C . SER A 1 206 ? -12.663 -10.120 -3.742 1.00 89.19 206 SER A C 1
ATOM 1488 O O . SER A 1 206 ? -13.722 -10.506 -3.257 1.00 89.19 206 SER A O 1
ATOM 1490 N N . GLN A 1 207 ? -12.122 -10.716 -4.807 1.00 90.81 207 GLN A N 1
ATOM 1491 C CA . GLN A 1 207 ? -12.749 -11.830 -5.527 1.00 90.81 207 GLN A CA 1
ATOM 1492 C C . GLN A 1 207 ? -12.767 -13.103 -4.675 1.00 90.81 207 GLN A C 1
ATOM 1494 O O . GLN A 1 207 ? -13.792 -13.777 -4.600 1.00 90.81 207 GLN A O 1
ATOM 1499 N N . ALA A 1 208 ? -11.649 -13.421 -4.014 1.00 90.88 208 ALA A N 1
ATOM 1500 C CA . ALA A 1 208 ? -11.541 -14.595 -3.150 1.00 90.88 208 ALA A CA 1
ATOM 1501 C C . ALA A 1 208 ? -12.439 -14.482 -1.906 1.00 90.88 208 ALA A C 1
ATOM 1503 O O . ALA A 1 208 ? -13.144 -15.432 -1.569 1.00 90.88 208 ALA A O 1
ATOM 1504 N N . MET A 1 209 ? -12.456 -13.309 -1.266 1.00 94.00 209 MET A N 1
ATOM 1505 C CA . MET A 1 209 ? -13.316 -13.000 -0.125 1.00 94.00 209 MET A CA 1
ATOM 1506 C C . MET A 1 209 ? -14.789 -13.094 -0.512 1.00 94.00 209 MET A C 1
ATOM 1508 O O . MET A 1 209 ? -15.546 -13.788 0.161 1.00 94.00 209 MET A O 1
ATOM 1512 N N . GLN A 1 210 ? -15.192 -12.459 -1.619 1.00 94.75 210 GLN A N 1
ATOM 1513 C CA . GLN A 1 210 ? -16.581 -12.516 -2.069 1.00 94.75 210 GLN A CA 1
ATOM 1514 C C . GLN A 1 210 ? -16.999 -13.948 -2.415 1.00 94.75 210 GLN A C 1
ATOM 1516 O O . GLN A 1 210 ? -18.044 -14.391 -1.958 1.00 94.75 210 GLN A O 1
ATOM 1521 N N . ALA A 1 211 ? -16.162 -14.712 -3.124 1.00 94.38 211 ALA A N 1
ATOM 1522 C CA . ALA A 1 211 ? -16.463 -16.107 -3.441 1.00 94.38 211 ALA A CA 1
ATOM 1523 C C . ALA A 1 211 ? -16.605 -16.983 -2.183 1.00 94.38 211 ALA A C 1
ATOM 1525 O O . ALA A 1 211 ? -17.493 -17.832 -2.127 1.00 94.38 211 ALA A O 1
ATOM 1526 N N . ALA A 1 212 ? -15.762 -16.770 -1.166 1.00 93.44 212 ALA A N 1
ATOM 1527 C CA . ALA A 1 212 ? -15.858 -17.476 0.110 1.00 93.44 212 ALA A CA 1
ATOM 1528 C C . ALA A 1 212 ? -17.121 -17.093 0.902 1.00 93.44 212 ALA A C 1
ATOM 1530 O O . ALA A 1 212 ? -17.689 -17.942 1.592 1.00 93.44 212 ALA A O 1
ATOM 1531 N N . ILE A 1 213 ? -17.578 -15.842 0.790 1.00 95.31 213 ILE A N 1
ATOM 1532 C CA . ILE A 1 213 ? -18.849 -15.384 1.366 1.00 95.31 213 ILE A CA 1
ATOM 1533 C C . ILE A 1 213 ? -20.031 -16.015 0.624 1.00 95.31 213 ILE A C 1
ATOM 1535 O O . ILE A 1 213 ? -20.914 -16.595 1.255 1.00 95.31 213 ILE A O 1
ATOM 1539 N N . ASP A 1 214 ? -20.020 -15.976 -0.708 1.00 96.62 214 ASP A N 1
ATOM 1540 C CA . ASP A 1 214 ? -21.082 -16.522 -1.558 1.00 96.62 214 ASP A CA 1
ATOM 1541 C C . ASP A 1 214 ? -21.226 -18.043 -1.390 1.00 96.62 214 ASP A C 1
ATOM 1543 O O . ASP A 1 214 ? -22.335 -18.577 -1.437 1.00 96.62 214 ASP A O 1
ATOM 1547 N N . SER A 1 215 ? -20.118 -18.753 -1.146 1.00 96.88 215 SER A N 1
ATOM 1548 C CA . SER A 1 215 ? -20.126 -20.191 -0.858 1.00 96.88 215 SER A CA 1
ATOM 1549 C C . SER A 1 215 ? -20.481 -20.530 0.596 1.00 96.88 215 SER A C 1
ATOM 1551 O O . SER A 1 215 ? -20.551 -21.711 0.938 1.00 96.88 215 SER A O 1
ATOM 1553 N N . GLY A 1 216 ? -20.638 -19.530 1.471 1.00 94.50 216 GLY A N 1
ATOM 1554 C CA . GLY A 1 216 ? -20.883 -19.705 2.905 1.00 94.50 216 GLY A CA 1
ATOM 1555 C C . GLY A 1 216 ? -19.677 -20.205 3.713 1.00 94.50 216 GLY A C 1
ATOM 1556 O O . GLY A 1 216 ? -19.849 -20.624 4.856 1.00 94.50 216 GLY A O 1
ATOM 1557 N N . ALA A 1 217 ? -18.468 -20.183 3.142 1.00 92.94 217 ALA A N 1
ATOM 1558 C CA . ALA A 1 217 ? -17.237 -20.562 3.843 1.00 92.94 217 ALA A CA 1
ATOM 1559 C C . ALA A 1 217 ? -16.765 -19.470 4.817 1.00 92.94 217 ALA A C 1
ATOM 1561 O O . ALA A 1 217 ? -16.136 -19.776 5.830 1.00 92.94 217 ALA A O 1
ATOM 1562 N N . LEU A 1 218 ? -17.091 -18.208 4.524 1.00 90.19 218 LEU A N 1
ATOM 1563 C CA . LEU A 1 218 ? -16.906 -17.067 5.415 1.00 90.19 218 LEU A CA 1
ATOM 1564 C C . LEU A 1 218 ? -18.242 -16.337 5.619 1.00 90.19 218 LEU A C 1
ATOM 1566 O O . LEU A 1 218 ? -19.017 -16.207 4.672 1.00 90.19 218 LEU A O 1
ATOM 1570 N N . PRO A 1 219 ? -18.533 -15.818 6.823 1.00 91.62 219 PRO A N 1
ATOM 1571 C CA . PRO A 1 219 ? -19.583 -14.816 6.967 1.00 91.62 219 PRO A CA 1
ATOM 1572 C C . PRO A 1 219 ? -19.181 -13.522 6.228 1.00 91.62 219 PRO A C 1
ATOM 1574 O O . PRO A 1 219 ? -17.984 -13.287 6.038 1.00 91.62 219 PRO A O 1
ATOM 1577 N N . PRO A 1 220 ? -20.137 -12.648 5.848 1.00 93.81 220 PRO A N 1
ATOM 1578 C CA . PRO A 1 220 ? -19.819 -11.325 5.312 1.00 93.81 220 PRO A CA 1
ATOM 1579 C C . PRO A 1 220 ? -18.863 -10.573 6.244 1.00 93.81 220 PRO A C 1
ATOM 1581 O O . PRO A 1 220 ? -19.203 -10.334 7.398 1.00 93.81 220 PRO A O 1
ATOM 1584 N N . ALA A 1 221 ? -17.674 -10.222 5.757 1.00 94.06 221 ALA A N 1
ATOM 1585 C CA . ALA A 1 221 ? -16.590 -9.662 6.562 1.00 94.06 221 ALA A CA 1
ATOM 1586 C C . ALA A 1 221 ? -15.920 -8.485 5.848 1.00 94.06 221 ALA A C 1
ATOM 1588 O O . ALA A 1 221 ? -15.752 -8.517 4.627 1.00 94.06 221 ALA A O 1
ATOM 1589 N N . ILE A 1 222 ? -15.501 -7.476 6.611 1.00 95.31 222 ILE A N 1
ATOM 1590 C CA . ILE A 1 222 ? -14.673 -6.366 6.126 1.00 95.31 222 ILE A CA 1
ATOM 1591 C C . ILE A 1 222 ? -13.218 -6.837 6.087 1.00 95.31 222 ILE A C 1
ATOM 1593 O O . ILE A 1 222 ? -12.720 -7.412 7.056 1.00 95.31 222 ILE A O 1
ATOM 1597 N N . PHE A 1 223 ? -12.523 -6.578 4.982 1.00 96.19 223 PHE A N 1
ATOM 1598 C CA . PHE A 1 223 ? -11.118 -6.941 4.804 1.00 96.19 223 PHE A CA 1
ATOM 1599 C C . PHE A 1 223 ? -10.241 -5.690 4.812 1.00 96.19 223 PHE A C 1
ATOM 1601 O O . PHE A 1 223 ? -10.499 -4.752 4.059 1.00 96.19 223 PHE A O 1
ATOM 1608 N N . VAL A 1 224 ? -9.213 -5.666 5.657 1.00 97.62 224 VAL A N 1
ATOM 1609 C CA . VAL A 1 224 ? -8.378 -4.486 5.915 1.00 97.62 224 VAL A CA 1
ATOM 1610 C C . VAL A 1 224 ? -6.911 -4.835 5.704 1.00 97.62 224 VAL A C 1
ATOM 1612 O O . VAL A 1 224 ? -6.426 -5.815 6.258 1.00 97.62 224 VAL A O 1
ATOM 1615 N N . ILE A 1 225 ? -6.195 -4.013 4.942 1.00 97.19 225 ILE A N 1
ATOM 1616 C CA . ILE A 1 225 ? -4.760 -4.149 4.680 1.00 97.19 225 ILE A CA 1
ATOM 1617 C C . ILE A 1 225 ? -4.088 -2.818 5.056 1.00 97.19 225 ILE A C 1
ATOM 1619 O O . ILE A 1 225 ? -4.107 -1.874 4.257 1.00 97.19 225 ILE A O 1
ATOM 1623 N N . PRO A 1 226 ? -3.552 -2.680 6.280 1.00 96.94 226 PRO A N 1
ATOM 1624 C CA . PRO A 1 226 ? -2.771 -1.512 6.658 1.00 96.94 226 PRO A CA 1
ATOM 1625 C C . PRO A 1 226 ? -1.351 -1.605 6.095 1.00 96.94 226 PRO A C 1
ATOM 1627 O O . PRO A 1 226 ? -0.787 -2.692 5.979 1.00 96.94 226 PRO A O 1
ATOM 1630 N N . ASP A 1 227 ? -0.751 -0.462 5.775 1.00 95.56 227 ASP A N 1
ATOM 1631 C CA . ASP A 1 227 ? 0.681 -0.394 5.510 1.00 95.56 227 ASP A CA 1
ATOM 1632 C C . ASP A 1 227 ? 1.483 -0.410 6.825 1.00 95.56 227 ASP A C 1
ATOM 1634 O O . ASP A 1 227 ? 1.031 0.086 7.862 1.00 95.56 227 ASP A O 1
ATOM 1638 N N . LEU A 1 228 ? 2.660 -1.031 6.780 1.00 93.81 228 LEU A N 1
ATOM 1639 C CA . LEU A 1 228 ? 3.546 -1.317 7.906 1.00 93.81 228 LEU A CA 1
ATOM 1640 C C . LEU A 1 228 ? 4.900 -0.599 7.754 1.00 93.81 228 LEU A C 1
ATOM 1642 O O . LEU A 1 228 ? 5.697 -0.576 8.688 1.00 93.81 228 LEU A O 1
ATOM 1646 N N . ASN A 1 229 ? 5.151 0.055 6.614 1.00 91.75 229 ASN A N 1
ATOM 1647 C CA . ASN A 1 229 ? 6.427 0.684 6.263 1.00 91.75 229 ASN A CA 1
ATOM 1648 C C . ASN A 1 229 ? 6.606 2.088 6.889 1.00 91.75 229 ASN A C 1
ATOM 1650 O O . ASN A 1 229 ? 6.910 3.063 6.190 1.00 91.75 229 ASN A O 1
ATOM 1654 N N . ALA A 1 230 ? 6.395 2.202 8.206 1.00 92.00 230 ALA A N 1
ATOM 1655 C CA . ALA A 1 230 ? 6.334 3.472 8.941 1.00 92.00 230 ALA A CA 1
ATOM 1656 C C . ALA A 1 230 ? 7.634 4.279 8.986 1.00 92.00 230 ALA A C 1
ATOM 1658 O O . ALA A 1 230 ? 7.582 5.509 9.013 1.00 92.00 230 ALA A O 1
ATOM 1659 N N . ASP A 1 231 ? 8.784 3.614 8.965 1.00 89.62 231 ASP A N 1
ATOM 1660 C CA . ASP A 1 231 ? 10.100 4.245 8.951 1.00 89.62 231 ASP A CA 1
ATOM 1661 C C . ASP A 1 231 ? 11.137 3.351 8.241 1.00 89.62 231 ASP A C 1
ATOM 1663 O O . ASP A 1 231 ? 10.801 2.307 7.683 1.00 89.62 231 ASP A O 1
ATOM 1667 N N . GLU A 1 232 ? 12.401 3.782 8.202 1.00 84.19 232 GLU A N 1
ATOM 1668 C CA . GLU A 1 232 ? 13.489 3.021 7.565 1.00 84.19 232 GLU A CA 1
ATOM 1669 C C . GLU A 1 232 ? 13.778 1.684 8.262 1.00 84.19 232 GLU A C 1
ATOM 1671 O O . GLU A 1 232 ? 14.123 0.708 7.593 1.00 84.19 232 GLU A O 1
ATOM 1676 N N . GLN A 1 233 ? 13.599 1.611 9.584 1.00 86.31 233 GLN A N 1
ATOM 1677 C CA . GLN A 1 233 ? 13.797 0.377 10.342 1.00 86.31 233 GLN A CA 1
ATOM 1678 C C . GLN A 1 233 ? 12.722 -0.645 9.979 1.00 86.31 233 GLN A C 1
ATOM 1680 O O . GLN A 1 233 ? 13.044 -1.783 9.658 1.00 86.31 233 GLN A O 1
ATOM 1685 N N . GLN A 1 234 ? 11.457 -0.231 9.953 1.00 84.19 234 GLN A N 1
ATOM 1686 C CA . GLN A 1 234 ? 10.336 -1.108 9.620 1.00 84.19 234 GLN A CA 1
ATOM 1687 C C . GLN A 1 234 ? 10.360 -1.552 8.154 1.00 84.19 234 GLN A C 1
ATOM 1689 O O . GLN A 1 234 ? 9.878 -2.628 7.834 1.00 84.19 234 GLN A O 1
ATOM 1694 N N . LYS A 1 235 ? 10.976 -0.765 7.264 1.00 84.94 235 LYS A N 1
ATOM 1695 C CA . LYS A 1 235 ? 11.200 -1.155 5.862 1.00 84.94 235 LYS A CA 1
ATOM 1696 C C . LYS A 1 235 ? 12.333 -2.161 5.663 1.00 84.94 235 LYS A C 1
ATOM 1698 O O . LYS A 1 235 ? 12.368 -2.807 4.626 1.00 84.94 235 LYS A O 1
ATOM 1703 N N . SER A 1 236 ? 13.306 -2.214 6.573 1.00 79.62 236 SER A N 1
ATOM 1704 C CA . SER A 1 236 ? 14.531 -3.017 6.404 1.00 79.62 236 SER A CA 1
ATOM 1705 C C . SER A 1 236 ? 14.606 -4.220 7.342 1.00 79.62 236 SER A C 1
ATOM 1707 O O . SER A 1 236 ? 15.339 -5.171 7.083 1.00 79.62 236 SER A O 1
ATOM 1709 N N . SER A 1 237 ? 13.889 -4.183 8.459 1.00 82.44 237 SER A N 1
ATOM 1710 C CA . SER A 1 237 ? 13.791 -5.255 9.448 1.00 82.44 237 SER A CA 1
ATOM 1711 C C . SER A 1 237 ? 12.438 -5.134 10.163 1.00 82.44 237 SER A C 1
ATOM 1713 O O . SER A 1 237 ? 12.398 -4.680 11.313 1.00 82.44 237 SER A O 1
ATOM 1715 N N . PRO A 1 238 ? 11.333 -5.462 9.466 1.00 83.25 238 PRO A N 1
ATOM 1716 C CA . PRO A 1 238 ? 9.982 -5.296 9.990 1.00 83.25 238 PRO A CA 1
ATOM 1717 C C . PRO A 1 238 ? 9.734 -6.168 11.219 1.00 83.25 238 PRO A C 1
ATOM 1719 O O . PRO A 1 238 ? 10.100 -7.344 11.251 1.00 83.25 238 PRO A O 1
ATOM 1722 N N . ASP A 1 239 ? 9.042 -5.600 12.205 1.00 81.00 239 ASP A N 1
ATOM 1723 C CA . ASP A 1 239 ? 8.546 -6.320 13.377 1.00 81.00 239 ASP A CA 1
ATOM 1724 C C . ASP A 1 239 ? 7.076 -5.946 13.640 1.00 81.00 239 ASP A C 1
ATOM 1726 O O . ASP A 1 239 ? 6.636 -4.828 13.373 1.00 81.00 239 ASP A O 1
ATOM 1730 N N . CYS A 1 240 ? 6.291 -6.892 14.161 1.00 83.44 240 CYS A N 1
ATOM 1731 C CA . CYS A 1 240 ? 4.886 -6.674 14.525 1.00 83.44 240 CYS A CA 1
ATOM 1732 C C . CYS A 1 240 ? 4.713 -6.154 15.968 1.00 83.44 240 CYS A C 1
ATOM 1734 O O . 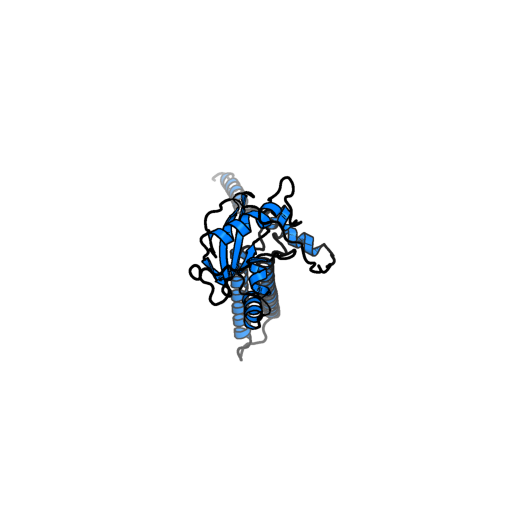CYS A 1 240 ? 3.613 -6.214 16.525 1.00 83.44 240 CYS A O 1
ATOM 1736 N N . ALA A 1 241 ? 5.788 -5.662 16.583 1.00 88.62 241 ALA A N 1
ATOM 1737 C CA . ALA A 1 241 ? 5.837 -5.085 17.917 1.00 88.62 241 ALA A CA 1
ATOM 1738 C C . ALA A 1 241 ? 6.403 -3.656 17.909 1.00 88.62 241 ALA A C 1
ATOM 1740 O O . ALA A 1 241 ? 6.947 -3.149 16.926 1.00 88.62 241 ALA A O 1
ATOM 1741 N N . ASP A 1 242 ? 6.271 -2.985 19.051 1.00 88.88 242 ASP A N 1
ATOM 1742 C CA . ASP A 1 242 ? 6.851 -1.662 19.259 1.00 88.88 242 ASP A CA 1
ATOM 1743 C C . ASP A 1 242 ? 8.338 -1.785 19.601 1.00 88.88 242 ASP A C 1
ATOM 1745 O O . ASP A 1 242 ? 8.709 -2.147 20.721 1.00 88.88 242 ASP A O 1
ATOM 1749 N N . ILE A 1 243 ? 9.200 -1.443 18.643 1.00 86.94 243 ILE A N 1
ATOM 1750 C CA . ILE A 1 243 ? 10.647 -1.394 18.856 1.00 86.94 243 ILE A CA 1
ATOM 1751 C C . ILE A 1 243 ? 11.038 -0.026 19.424 1.00 86.94 243 ILE A C 1
ATOM 1753 O O . ILE A 1 243 ? 10.631 1.027 18.928 1.00 86.94 243 ILE A O 1
ATOM 1757 N N . VAL A 1 244 ? 11.845 -0.029 20.488 1.00 86.25 244 VAL A N 1
ATOM 1758 C CA . VAL A 1 244 ? 12.297 1.198 21.158 1.00 86.25 244 VAL A CA 1
ATOM 1759 C C . VAL A 1 244 ? 13.044 2.097 20.174 1.00 86.25 244 VAL A C 1
ATOM 1761 O O . VAL A 1 244 ? 14.000 1.667 19.540 1.00 86.25 244 VAL A O 1
ATOM 1764 N N . GLY A 1 245 ? 12.636 3.366 20.094 1.00 88.75 245 GLY A N 1
ATOM 1765 C CA . GLY A 1 245 ? 13.266 4.362 19.220 1.00 88.75 245 GLY A CA 1
ATOM 1766 C C . GLY A 1 245 ? 12.740 4.383 17.782 1.00 88.75 245 GLY A C 1
ATOM 1767 O O . GLY A 1 245 ? 13.174 5.235 17.012 1.00 88.75 245 GLY A O 1
ATOM 1768 N N . HIS A 1 246 ? 11.788 3.512 17.443 1.00 91.56 246 HIS A N 1
ATOM 1769 C CA . HIS A 1 246 ? 11.209 3.393 16.106 1.00 91.56 246 HIS A CA 1
ATOM 1770 C C . HIS A 1 246 ? 9.687 3.553 16.130 1.00 91.56 246 HIS A C 1
ATOM 1772 O O . HIS A 1 246 ? 9.063 3.694 17.189 1.00 91.56 246 HIS A O 1
ATOM 1778 N N . ALA A 1 247 ? 9.083 3.567 14.944 1.00 92.38 247 ALA A N 1
ATOM 1779 C CA . ALA A 1 247 ? 7.642 3.586 14.777 1.00 92.38 247 ALA A CA 1
ATOM 1780 C C . ALA A 1 247 ? 6.974 2.425 15.533 1.00 92.38 247 ALA A C 1
ATOM 1782 O O . ALA A 1 247 ? 7.407 1.272 15.466 1.00 92.38 247 ALA A O 1
ATOM 1783 N N . LYS A 1 248 ? 5.886 2.746 16.237 1.00 92.56 248 LYS A N 1
ATOM 1784 C CA . LYS A 1 248 ? 5.127 1.817 17.082 1.00 92.56 248 LYS A CA 1
ATOM 1785 C C . LYS A 1 248 ? 4.165 0.960 16.257 1.00 92.56 248 LYS A C 1
ATOM 1787 O O . LYS A 1 248 ? 2.953 1.186 16.281 1.00 92.56 248 LYS A O 1
ATOM 1792 N N . ILE A 1 249 ? 4.710 0.029 15.473 1.00 94.00 249 ILE A N 1
ATOM 1793 C CA . ILE A 1 249 ? 3.920 -0.822 14.572 1.00 94.00 249 ILE A CA 1
ATOM 1794 C C . ILE A 1 249 ? 2.996 -1.775 15.335 1.00 94.00 249 ILE A C 1
ATOM 1796 O O . ILE A 1 249 ? 1.863 -1.977 14.903 1.00 94.00 249 ILE A O 1
ATOM 1800 N N . GLY A 1 250 ? 3.413 -2.293 16.493 1.00 90.75 250 GLY A N 1
ATOM 1801 C CA . GLY A 1 250 ? 2.555 -3.129 17.335 1.00 90.75 250 GLY A CA 1
ATOM 1802 C C . GLY A 1 250 ? 1.310 -2.378 17.812 1.00 90.75 250 GLY A C 1
ATOM 1803 O O . GLY A 1 250 ? 0.192 -2.864 17.652 1.00 90.75 250 GLY A O 1
ATOM 1804 N N . THR A 1 251 ? 1.486 -1.152 18.314 1.00 92.69 251 THR A N 1
ATOM 1805 C CA . THR A 1 251 ? 0.363 -0.274 18.689 1.00 92.69 251 THR A CA 1
ATOM 1806 C C . THR A 1 251 ? -0.481 0.109 17.465 1.00 92.69 251 THR A C 1
ATOM 1808 O O . THR A 1 251 ? -1.709 0.119 17.537 1.00 92.69 251 THR A O 1
ATOM 1811 N N . TRP A 1 252 ? 0.150 0.390 16.321 1.00 95.19 252 TRP A N 1
ATOM 1812 C CA . TRP A 1 252 ? -0.539 0.742 15.075 1.00 95.19 252 TRP A CA 1
ATOM 1813 C C . TRP A 1 252 ? -1.514 -0.351 14.612 1.00 95.19 252 TRP A C 1
ATOM 1815 O O . TRP A 1 252 ? -2.689 -0.065 14.374 1.00 95.19 252 TRP A O 1
ATOM 1825 N N . ILE A 1 253 ? -1.061 -1.607 14.526 1.00 93.88 253 ILE A N 1
ATOM 1826 C CA . ILE A 1 253 ? -1.884 -2.718 14.019 1.00 93.88 253 ILE A CA 1
ATOM 1827 C C . ILE A 1 253 ? -2.925 -3.209 15.034 1.00 93.88 253 ILE A C 1
ATOM 1829 O O . ILE A 1 253 ? -3.979 -3.695 14.624 1.00 93.88 253 ILE A O 1
ATOM 1833 N N . GLN A 1 254 ? -2.648 -3.103 16.339 1.00 91.56 254 GLN A N 1
ATOM 1834 C CA . GLN A 1 254 ? -3.538 -3.618 17.390 1.00 91.56 254 GLN A CA 1
ATOM 1835 C C . GLN A 1 254 ? -4.586 -2.597 17.841 1.00 91.56 254 GLN A C 1
ATOM 1837 O O . GLN A 1 254 ? -5.727 -2.981 18.104 1.00 91.56 254 GLN A O 1
ATOM 1842 N N . ASP A 1 255 ? -4.228 -1.313 17.897 1.00 91.75 255 ASP A N 1
ATOM 1843 C CA . ASP A 1 255 ? -5.097 -0.278 18.459 1.00 91.75 255 ASP A CA 1
ATOM 1844 C C . ASP A 1 255 ? -5.635 0.663 17.378 1.00 91.75 255 ASP A C 1
ATOM 1846 O O . ASP A 1 255 ? -6.850 0.796 17.216 1.00 91.75 255 ASP A O 1
ATOM 1850 N N . ASP A 1 256 ? -4.743 1.309 16.623 1.00 95.06 256 ASP A N 1
ATOM 1851 C CA . ASP A 1 256 ? -5.115 2.430 1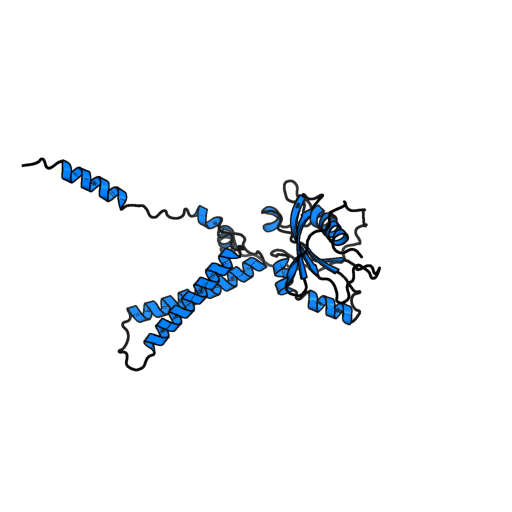5.751 1.00 95.06 256 ASP A CA 1
ATOM 1852 C C . ASP A 1 256 ? -5.866 1.972 14.487 1.00 95.06 256 ASP A C 1
ATOM 1854 O O . ASP A 1 256 ? -6.898 2.547 14.127 1.00 95.06 256 ASP A O 1
ATOM 1858 N N . VAL A 1 257 ? -5.413 0.899 13.828 1.00 95.94 257 VAL A N 1
ATOM 1859 C CA . VAL A 1 257 ? -6.098 0.351 12.643 1.00 95.94 257 VAL A CA 1
ATOM 1860 C C . VAL A 1 257 ? -7.506 -0.154 12.997 1.00 95.94 257 VAL A C 1
ATOM 1862 O O . VAL A 1 257 ? -8.467 0.254 12.339 1.00 95.94 257 VAL A O 1
ATOM 1865 N N . PRO A 1 258 ? -7.714 -0.967 14.051 1.00 93.50 258 PRO A N 1
ATOM 1866 C CA . PRO A 1 258 ? -9.067 -1.331 14.459 1.00 93.50 258 PRO A CA 1
ATOM 1867 C C . PRO A 1 258 ? -9.922 -0.126 14.874 1.00 93.50 258 PRO A C 1
ATOM 1869 O O . PRO A 1 258 ? -11.121 -0.112 14.593 1.00 93.50 258 PRO A O 1
ATOM 1872 N N . ALA A 1 259 ? -9.344 0.892 15.522 1.00 92.69 259 ALA A N 1
ATOM 1873 C CA . ALA A 1 259 ? -10.077 2.095 15.917 1.00 92.69 259 ALA A CA 1
ATOM 1874 C C . ALA A 1 259 ? -10.584 2.894 14.704 1.00 92.69 259 ALA A C 1
ATOM 1876 O O . ALA A 1 259 ? -11.769 3.234 14.660 1.00 92.69 259 ALA A O 1
ATOM 1877 N N . VAL A 1 260 ? -9.740 3.139 13.692 1.00 95.31 260 VAL A N 1
ATOM 1878 C CA . VAL A 1 260 ? -10.161 3.881 12.488 1.00 95.31 260 VAL A CA 1
ATOM 1879 C C . VAL A 1 260 ? -11.206 3.125 11.680 1.00 95.31 260 VAL A C 1
ATOM 1881 O O . VAL A 1 260 ? -12.133 3.741 11.151 1.00 95.31 260 VAL A O 1
ATOM 1884 N N . VAL A 1 261 ? -11.086 1.795 11.601 1.00 94.62 261 VAL A N 1
ATOM 1885 C CA . VAL A 1 261 ? -12.043 0.960 10.868 1.00 94.62 261 VAL A CA 1
ATOM 1886 C C . VAL A 1 261 ? -13.401 1.015 11.555 1.00 94.62 261 VAL A C 1
ATOM 1888 O O . VAL A 1 261 ? -14.388 1.306 10.889 1.00 94.62 261 VAL A O 1
ATOM 1891 N N . ARG A 1 262 ? -13.457 0.856 12.885 1.00 91.31 262 ARG A N 1
ATOM 1892 C CA . ARG A 1 262 ? -14.713 0.993 13.646 1.00 91.31 262 ARG A CA 1
ATOM 1893 C C . ARG A 1 262 ? -15.347 2.376 13.491 1.00 91.31 262 ARG A C 1
ATOM 1895 O O . ARG A 1 262 ? -16.564 2.474 13.383 1.00 91.31 262 ARG A O 1
ATOM 1902 N N . ALA A 1 263 ? -14.538 3.436 13.476 1.00 92.38 263 ALA A N 1
ATOM 1903 C CA . ALA A 1 263 ? -15.034 4.802 13.331 1.00 92.38 263 ALA A CA 1
ATOM 1904 C C . ALA A 1 263 ? -15.559 5.107 11.917 1.00 92.38 263 ALA A C 1
ATOM 1906 O O . ALA A 1 263 ? -16.504 5.878 11.767 1.00 92.38 263 ALA A O 1
ATOM 1907 N N . SER A 1 264 ? -14.946 4.520 10.885 1.00 93.38 264 SER A N 1
ATOM 1908 C CA . SER A 1 264 ? -15.226 4.850 9.477 1.00 93.38 264 SER A CA 1
ATOM 1909 C C . SER A 1 264 ? -16.219 3.895 8.812 1.00 93.38 264 SER A C 1
ATOM 1911 O O . SER A 1 264 ? -16.911 4.283 7.875 1.00 93.38 264 SER A O 1
ATOM 1913 N N . PHE A 1 265 ? -16.310 2.664 9.313 1.00 92.31 265 PHE A N 1
ATOM 1914 C CA . PHE A 1 265 ? -17.192 1.605 8.827 1.00 92.31 265 PHE A CA 1
ATOM 1915 C C . PHE A 1 265 ? -18.069 1.110 9.984 1.00 92.31 265 PHE A C 1
ATOM 1917 O O . PHE A 1 265 ? -17.873 -0.003 10.475 1.00 92.31 265 PHE A O 1
ATOM 1924 N N . PRO A 1 266 ? -19.010 1.941 10.470 1.00 79.81 266 PRO A N 1
ATOM 1925 C CA . PRO A 1 266 ? -19.839 1.584 11.611 1.00 79.81 266 PRO A CA 1
ATOM 1926 C C . PRO A 1 266 ? -20.778 0.437 11.225 1.00 79.81 266 PRO A C 1
ATOM 1928 O O . PRO A 1 266 ? -21.652 0.646 10.381 1.00 79.81 266 PRO A O 1
ATOM 1931 N N . ASN A 1 267 ? -20.532 -0.754 11.793 1.00 64.94 267 ASN A N 1
ATOM 1932 C CA . ASN A 1 267 ? -21.458 -1.862 12.095 1.00 64.94 267 ASN A CA 1
ATOM 1933 C C . ASN A 1 267 ? -20.723 -3.201 12.270 1.00 64.94 267 ASN A C 1
ATOM 1935 O O . ASN A 1 267 ? -20.057 -3.668 11.318 1.00 64.94 267 ASN A O 1
#